Protein AF-A0A3P6BPY2-F1 (afdb_monomer)

Radius of gyration: 19.83 Å; Cα contacts (8 Å, |Δi|>4): 386; chains: 1; bounding box: 56×43×52 Å

Solvent-accessible surface area (backbone atoms only — not comparable to full-atom values): 14711 Å² total; per-residue (Å²): 90,100,83,81,46,76,68,95,87,63,89,78,44,71,68,50,51,51,53,53,46,64,69,48,42,65,60,57,20,60,76,66,78,44,58,55,40,58,55,32,41,76,34,80,43,72,65,51,74,72,51,60,67,75,50,49,43,52,57,74,73,65,54,49,72,64,57,49,48,53,48,30,68,77,46,45,44,59,49,46,48,50,52,53,52,50,53,50,50,56,40,40,76,55,28,39,26,32,38,42,39,41,37,46,49,49,48,20,50,30,18,45,51,48,53,74,47,59,82,59,52,78,86,57,29,41,91,82,55,65,24,30,52,79,47,25,52,52,24,50,52,46,34,53,54,43,54,52,51,51,55,51,46,40,69,74,38,75,86,36,51,66,24,40,28,41,43,26,68,50,53,50,46,48,45,72,44,16,62,84,74,55,26,41,94,68,36,46,32,19,32,22,20,36,56,73,96,27,26,34,41,92,96,44,48,60,86,40,92,89,38,46,64,53,96,60,54,63,36,26,38,23,24,46,18,86,46,62,16,72,50,38,52,52,52,41,51,48,34,33,61,77,40,88,27,21,47,65,59,66,78,64,84,80,63,60,99,81,70,83,63,74,88,70,62,82,75,129

Sequence (268 aa):
MEKGIESDFTNVSLNVQLNTFKQVLPNLCASSSRDCREMLGDSLILMGEIGGNDYNYPFFEGKTVNEIKELSQDVLVPLIIKTISSAIVDLVDLGGKTFLVPGNFPIGCSASYLTLFHNAKEEEHDPFTGCIPWLNEFGEYHNDQLKTELKRLQKLYPHVNIIYADYYNSIYTFFQEPAKYGFKNRPLAACCGVGGKYNFTVNEECGYRGVNYCQNPSEYVNWDGYHLTEAAYRKIAHGLLNGPYATPAFDWSCLGSASVDKKYSFSS

Structure (mmCIF, N/CA/C/O backbone):
data_AF-A0A3P6BPY2-F1
#
_entry.id   AF-A0A3P6BPY2-F1
#
loop_
_atom_site.group_PDB
_atom_site.id
_atom_site.type_symbol
_atom_site.label_atom_id
_atom_site.label_alt_id
_atom_site.label_comp_id
_atom_site.label_asym_id
_atom_site.label_entity_id
_atom_site.label_seq_id
_atom_site.pdbx_PDB_ins_code
_atom_site.Cartn_x
_atom_site.Cartn_y
_atom_site.Cartn_z
_atom_site.occupancy
_atom_site.B_iso_or_equiv
_atom_site.auth_seq_id
_atom_site.auth_comp_id
_atom_site.auth_asym_id
_atom_site.auth_atom_id
_atom_site.pdbx_PDB_model_num
ATOM 1 N N . MET A 1 1 ? 3.768 20.943 1.717 1.00 49.22 1 MET A N 1
ATOM 2 C CA . MET A 1 1 ? 4.376 22.294 1.751 1.00 49.22 1 MET A CA 1
ATOM 3 C C . MET A 1 1 ? 5.209 22.591 3.001 1.00 49.22 1 MET A C 1
ATOM 5 O O . MET A 1 1 ? 6.342 23.009 2.824 1.00 49.22 1 MET A O 1
ATOM 9 N N . GLU A 1 2 ? 4.751 22.360 4.244 1.00 51.22 2 GLU A N 1
ATOM 10 C CA . GLU A 1 2 ? 5.510 22.753 5.467 1.00 51.22 2 GLU A CA 1
ATOM 11 C C . GLU A 1 2 ? 6.933 22.167 5.608 1.00 51.22 2 GLU A C 1
ATOM 13 O O . GLU A 1 2 ? 7.723 22.652 6.416 1.00 51.22 2 GLU A O 1
ATOM 18 N N . LYS A 1 3 ? 7.280 21.134 4.830 1.00 63.09 3 LYS A N 1
ATOM 19 C CA . LYS A 1 3 ? 8.602 20.485 4.823 1.00 63.09 3 LYS A CA 1
ATOM 20 C C . LYS A 1 3 ? 9.330 20.570 3.476 1.00 63.09 3 LYS A C 1
ATOM 22 O O . LYS A 1 3 ? 10.248 19.797 3.243 1.00 63.09 3 LYS A O 1
ATOM 27 N N . GLY A 1 4 ? 8.923 21.490 2.597 1.00 60.06 4 GLY A N 1
ATOM 28 C CA . GLY A 1 4 ? 9.565 21.674 1.288 1.00 60.06 4 GLY A CA 1
ATOM 29 C C . GLY A 1 4 ? 9.307 20.537 0.294 1.00 60.06 4 GLY A C 1
ATOM 30 O O . GLY A 1 4 ? 10.136 20.308 -0.576 1.00 60.06 4 GLY A O 1
ATOM 31 N N . ILE A 1 5 ? 8.191 19.821 0.469 1.00 63.84 5 ILE A N 1
ATOM 32 C CA . ILE A 1 5 ? 7.638 18.862 -0.496 1.00 63.84 5 ILE A CA 1
ATOM 33 C C . ILE A 1 5 ? 6.353 19.484 -1.044 1.00 63.84 5 ILE A C 1
ATOM 35 O O . ILE A 1 5 ? 5.456 19.842 -0.253 1.00 63.84 5 ILE A O 1
ATOM 39 N N . GLU A 1 6 ? 6.278 19.640 -2.360 1.00 64.75 6 GLU A N 1
ATOM 40 C CA . GLU A 1 6 ? 5.094 20.130 -3.066 1.00 64.75 6 GLU A CA 1
ATOM 41 C C . GLU A 1 6 ? 4.235 18.950 -3.549 1.00 64.75 6 GLU A C 1
ATOM 43 O O . GLU A 1 6 ? 4.723 17.856 -3.816 1.00 64.75 6 GLU A O 1
ATOM 48 N N . SER A 1 7 ? 2.914 19.136 -3.562 1.00 66.25 7 SER A N 1
ATOM 49 C CA . SER A 1 7 ? 1.963 18.132 -4.047 1.00 66.25 7 SER A CA 1
ATOM 50 C C . SER A 1 7 ? 0.960 18.837 -4.943 1.00 66.25 7 SER A C 1
ATOM 52 O O . SER A 1 7 ? 0.026 19.477 -4.461 1.00 66.25 7 SER A O 1
ATOM 54 N N . ASP A 1 8 ? 1.178 18.724 -6.250 1.00 65.56 8 ASP A N 1
ATOM 55 C CA . ASP A 1 8 ? 0.372 19.421 -7.259 1.00 65.56 8 ASP A CA 1
ATOM 56 C C . ASP A 1 8 ? -0.884 18.640 -7.669 1.00 65.56 8 ASP A C 1
ATOM 58 O O . ASP A 1 8 ? -1.754 19.161 -8.365 1.00 65.56 8 ASP A O 1
ATOM 62 N N . PHE A 1 9 ? -1.004 17.385 -7.228 1.00 67.62 9 PHE A N 1
ATOM 63 C CA . PHE A 1 9 ? -2.051 16.472 -7.689 1.00 67.62 9 PHE A CA 1
ATOM 64 C C . PHE A 1 9 ? -3.331 16.538 -6.852 1.00 67.62 9 PHE A C 1
ATOM 66 O O . PHE A 1 9 ? -4.424 16.346 -7.383 1.00 67.62 9 PHE A O 1
ATOM 73 N N . THR A 1 10 ? -3.233 16.779 -5.540 1.00 74.88 10 THR A N 1
ATOM 74 C CA . THR A 1 10 ? -4.411 16.872 -4.668 1.00 74.88 10 THR A CA 1
ATOM 75 C C . THR A 1 10 ? -4.109 17.600 -3.363 1.00 74.88 10 THR A C 1
ATOM 77 O O . THR A 1 10 ? -3.055 17.426 -2.759 1.00 74.88 10 THR A O 1
ATOM 80 N N . ASN A 1 11 ? -5.079 18.374 -2.875 1.00 79.56 11 ASN A N 1
ATOM 81 C CA . ASN A 1 11 ? -5.054 18.962 -1.534 1.00 79.56 11 ASN A CA 1
ATOM 82 C C . ASN A 1 11 ? -5.859 18.136 -0.506 1.00 79.56 11 ASN A C 1
ATOM 84 O O . ASN A 1 11 ? -6.097 18.596 0.612 1.00 79.56 11 ASN A O 1
ATOM 88 N N . VAL A 1 12 ? -6.286 16.921 -0.871 1.00 87.88 12 VAL A N 1
ATOM 89 C CA . VAL A 1 12 ? -7.171 16.068 -0.065 1.00 87.88 12 VAL A CA 1
ATOM 90 C C . VAL A 1 12 ? -6.357 15.048 0.742 1.00 87.88 12 VAL A C 1
ATOM 92 O O . VAL A 1 12 ? -6.252 13.875 0.388 1.00 87.88 12 VAL A O 1
ATOM 95 N N . SER A 1 13 ? -5.775 15.501 1.854 1.00 91.62 13 SER A N 1
ATOM 96 C CA . SER A 1 13 ? -5.042 14.645 2.803 1.00 91.62 13 SER A CA 1
ATOM 97 C C . SER A 1 13 ? -5.969 13.795 3.685 1.00 91.62 13 SER A C 1
ATOM 99 O O . SER A 1 13 ? -7.174 14.046 3.747 1.00 91.62 13 SER A O 1
ATOM 101 N N . LEU A 1 14 ? -5.413 12.838 4.444 1.00 94.12 14 LEU A N 1
ATOM 102 C CA . LEU A 1 14 ? -6.174 12.054 5.433 1.00 94.12 14 LEU A CA 1
ATOM 103 C C . LEU A 1 14 ? -6.949 12.951 6.412 1.00 94.12 14 LEU A C 1
ATOM 105 O O . LEU A 1 14 ? -8.117 12.699 6.692 1.00 94.12 14 LEU A O 1
ATOM 109 N N . ASN A 1 15 ? -6.334 14.038 6.886 1.00 93.25 15 ASN A N 1
ATOM 110 C CA . ASN A 1 15 ? -6.996 14.978 7.794 1.00 93.25 15 ASN A CA 1
ATOM 111 C C . ASN A 1 15 ? -8.163 15.708 7.117 1.00 93.25 15 ASN A C 1
ATOM 113 O O . ASN A 1 15 ? -9.194 15.935 7.749 1.00 93.25 15 ASN A O 1
ATOM 117 N N . VAL A 1 16 ? -8.025 16.062 5.835 1.00 94.31 16 VAL A N 1
ATOM 118 C CA . VAL A 1 16 ? -9.124 16.655 5.060 1.00 94.31 16 VAL A CA 1
ATOM 119 C C . VAL A 1 16 ? -10.259 15.644 4.914 1.00 94.31 16 VAL A C 1
ATOM 121 O O . VAL A 1 16 ? -11.393 15.974 5.248 1.00 94.31 16 VAL A O 1
ATOM 124 N N . GLN A 1 17 ? -9.958 14.401 4.524 1.00 94.88 17 GLN A N 1
ATOM 125 C CA . GLN A 1 17 ? -10.954 13.330 4.392 1.00 94.88 17 GLN A CA 1
ATOM 126 C C . GLN A 1 17 ? -11.679 13.055 5.714 1.00 94.88 17 GLN A C 1
ATOM 128 O O . GLN A 1 17 ? -12.905 12.977 5.735 1.00 94.88 17 GLN A O 1
ATOM 133 N N . LEU A 1 18 ? -10.947 12.982 6.829 1.00 96.38 18 LEU A N 1
ATOM 134 C CA . LEU A 1 18 ? -11.513 12.786 8.161 1.00 96.38 18 LEU A CA 1
ATOM 135 C C . LEU A 1 18 ? -12.420 13.953 8.577 1.00 96.38 18 LEU A C 1
ATOM 137 O O . LEU A 1 18 ? -13.505 13.734 9.112 1.00 96.38 18 LEU A O 1
ATOM 141 N N . ASN A 1 19 ? -12.010 15.195 8.319 1.00 96.44 19 ASN A N 1
ATOM 142 C CA . ASN A 1 19 ? -12.827 16.367 8.631 1.00 96.44 19 ASN A CA 1
ATOM 143 C C . ASN A 1 19 ? -14.094 16.422 7.774 1.00 96.44 19 ASN A C 1
ATOM 145 O O . ASN A 1 19 ? -15.176 16.680 8.301 1.00 96.44 19 ASN A O 1
ATOM 149 N N . THR A 1 20 ? -13.988 16.124 6.478 1.00 96.06 20 THR A N 1
ATOM 150 C CA . THR A 1 20 ? -15.153 15.988 5.598 1.00 96.06 20 THR A CA 1
ATOM 151 C C . THR A 1 20 ? -16.071 14.869 6.084 1.00 96.06 20 THR A C 1
ATOM 153 O O . THR A 1 20 ? -17.277 15.083 6.189 1.00 96.06 20 THR A O 1
ATOM 156 N N . PHE A 1 21 ? -15.521 13.712 6.468 1.00 95.44 21 PHE A N 1
ATOM 157 C CA . PHE A 1 21 ? -16.289 12.606 7.038 1.00 95.44 21 PHE A CA 1
ATOM 158 C C . PHE A 1 21 ? -17.067 13.036 8.289 1.00 95.44 21 PHE A C 1
ATOM 160 O O . PHE A 1 21 ? -18.277 12.829 8.363 1.00 95.44 21 PHE A O 1
ATOM 167 N N . LYS A 1 22 ? -16.412 13.717 9.238 1.00 95.44 22 LYS A N 1
ATOM 168 C CA . LYS A 1 22 ? -17.050 14.249 10.455 1.00 95.44 22 LYS A CA 1
ATOM 169 C C . LYS A 1 22 ? -18.205 15.209 10.148 1.00 95.44 22 LYS A C 1
ATOM 171 O O . LYS A 1 22 ? -19.203 15.200 10.862 1.00 95.44 22 LYS A O 1
ATOM 176 N N . GLN A 1 23 ? -18.096 16.012 9.087 1.00 95.81 23 GLN A N 1
ATOM 177 C CA . GLN A 1 23 ? -19.158 16.935 8.667 1.00 95.81 23 GLN A CA 1
ATOM 178 C C . GLN A 1 23 ? -20.367 16.212 8.062 1.00 95.81 23 GLN A C 1
ATOM 180 O O . GLN A 1 23 ? -21.501 16.633 8.285 1.00 95.81 23 GLN A O 1
ATOM 185 N N . VAL A 1 24 ? -20.148 15.132 7.305 1.00 94.19 24 VAL A N 1
ATOM 186 C CA . VAL A 1 24 ? -21.243 14.380 6.665 1.00 94.19 24 VAL A CA 1
ATOM 187 C C . VAL A 1 24 ? -21.852 13.313 7.572 1.00 94.19 24 VAL A C 1
ATOM 189 O O . VAL A 1 24 ? -22.990 12.909 7.341 1.00 94.19 24 VAL A O 1
ATOM 192 N N . LEU A 1 25 ? -21.132 12.881 8.612 1.00 92.62 25 LEU A N 1
ATOM 193 C CA . LEU A 1 25 ? -21.545 11.812 9.520 1.00 92.62 25 LEU A CA 1
ATOM 194 C C . LEU A 1 25 ? -22.976 12.000 10.064 1.00 92.62 25 LEU A C 1
ATOM 196 O O . LEU A 1 25 ? -23.762 11.067 9.903 1.00 92.62 25 LEU A O 1
ATOM 200 N N . PRO A 1 26 ? -23.398 13.174 10.584 1.00 91.12 26 PRO A N 1
ATOM 201 C CA . PRO A 1 26 ? -24.771 13.358 11.068 1.00 91.12 26 PRO A CA 1
ATOM 202 C C . PRO A 1 26 ? -25.850 13.055 10.016 1.00 91.12 26 PRO A C 1
ATOM 204 O O . PRO A 1 26 ? -26.883 12.471 10.342 1.00 91.12 26 PRO A O 1
ATOM 207 N N . ASN A 1 27 ? -25.600 13.388 8.745 1.00 90.94 27 ASN A N 1
ATOM 208 C CA . ASN A 1 27 ? -26.540 13.130 7.651 1.00 90.94 27 ASN A CA 1
ATOM 209 C C . ASN A 1 27 ? -26.635 11.631 7.320 1.00 90.94 27 ASN A C 1
ATOM 211 O O . ASN A 1 27 ? -27.719 11.132 7.003 1.00 90.94 27 ASN A O 1
ATOM 215 N N . LEU A 1 28 ? -25.516 10.904 7.418 1.00 87.00 28 LEU A N 1
ATOM 216 C CA . LEU A 1 28 ? -25.467 9.453 7.199 1.00 87.00 28 LEU A CA 1
ATOM 217 C C . LEU A 1 28 ? -26.264 8.700 8.275 1.00 87.00 28 LEU A C 1
ATOM 219 O O . LEU A 1 28 ? -27.053 7.805 7.963 1.00 87.00 28 LEU A O 1
ATOM 223 N N . CYS A 1 29 ? -26.119 9.104 9.536 1.00 87.19 29 CYS A N 1
ATOM 224 C CA . CYS A 1 29 ? -26.839 8.488 10.651 1.00 87.19 29 CYS A CA 1
ATOM 225 C C . CYS A 1 29 ? -28.336 8.824 10.621 1.00 87.19 29 CYS A C 1
ATOM 227 O O . CYS A 1 29 ? -29.178 7.947 10.804 1.00 87.19 29 CYS A O 1
ATOM 229 N N . ALA A 1 30 ? -28.689 10.078 10.306 1.00 84.31 30 ALA A N 1
ATOM 230 C CA . ALA A 1 30 ? -30.086 10.491 10.174 1.00 84.31 30 ALA A CA 1
ATOM 231 C C . ALA A 1 30 ? -30.817 9.685 9.088 1.00 84.31 30 ALA A C 1
ATOM 233 O O . ALA A 1 30 ? -31.933 9.218 9.304 1.00 84.31 30 ALA A O 1
ATOM 234 N N . SER A 1 31 ? -30.157 9.451 7.950 1.00 77.00 31 SER A N 1
ATOM 235 C CA . SER A 1 31 ? -30.718 8.669 6.841 1.00 77.00 31 SER A CA 1
ATOM 236 C C . SER A 1 31 ? -30.956 7.198 7.202 1.00 77.00 31 SER A C 1
ATOM 238 O O . SER A 1 31 ? -31.851 6.567 6.645 1.00 77.00 31 SER A O 1
ATOM 240 N N . SER A 1 32 ? -30.181 6.649 8.142 1.00 73.88 32 SER A N 1
ATOM 241 C CA . SER A 1 32 ? -30.317 5.265 8.616 1.00 73.88 32 SER A CA 1
ATOM 242 C C . SER A 1 32 ? -31.189 5.123 9.869 1.00 73.88 32 SER A C 1
ATOM 244 O O . SER A 1 32 ? -31.448 3.999 10.292 1.00 73.88 32 SER A O 1
ATOM 246 N N . SER A 1 33 ? -31.667 6.235 10.450 1.00 78.81 33 SER A N 1
ATOM 247 C CA . SER A 1 33 ? -32.378 6.270 11.742 1.00 78.81 33 SER A CA 1
ATOM 248 C C . SER A 1 33 ? -31.615 5.579 12.886 1.00 78.81 33 SER A C 1
ATOM 250 O O . SER A 1 33 ? -32.231 5.119 13.847 1.00 78.81 33 SER A O 1
ATOM 252 N N . ARG A 1 34 ? -30.282 5.491 12.781 1.00 79.00 34 ARG A N 1
ATOM 253 C CA . ARG A 1 34 ? -29.391 4.916 13.798 1.00 79.00 34 ARG A CA 1
ATOM 254 C C . ARG A 1 34 ? -28.623 6.016 14.515 1.00 79.00 34 ARG A C 1
ATOM 256 O O . ARG A 1 34 ? -28.337 7.064 13.936 1.00 79.00 34 ARG A O 1
ATOM 263 N N . ASP A 1 35 ? -28.241 5.755 15.760 1.00 90.12 35 ASP A N 1
ATOM 264 C CA . ASP A 1 35 ? -27.258 6.589 16.443 1.00 90.12 35 ASP A CA 1
ATOM 265 C C . ASP A 1 35 ? -25.901 6.499 15.718 1.00 90.12 35 ASP A C 1
ATOM 267 O O . ASP A 1 35 ? -25.478 5.422 15.291 1.00 90.12 35 ASP A O 1
ATOM 271 N N . CYS A 1 36 ? -25.203 7.628 15.557 1.00 91.25 36 CYS A N 1
ATOM 272 C CA . CYS A 1 36 ? -23.928 7.648 14.835 1.00 91.25 36 CYS A CA 1
ATOM 273 C C . CYS A 1 36 ? -22.860 6.770 15.480 1.00 91.25 36 CYS A C 1
ATOM 275 O O . CYS A 1 36 ? -22.063 6.151 14.772 1.00 91.25 36 CYS A O 1
ATOM 277 N N . ARG A 1 37 ? -22.834 6.727 16.815 1.00 94.25 37 ARG A N 1
ATOM 278 C CA . ARG A 1 37 ? -21.859 5.950 17.574 1.00 94.25 37 ARG A CA 1
ATOM 279 C C . ARG A 1 37 ? -22.127 4.460 17.406 1.00 94.25 37 ARG A C 1
ATOM 281 O O . ARG A 1 37 ? -21.181 3.690 17.280 1.00 94.25 37 ARG A O 1
ATOM 288 N N . GLU A 1 38 ? -23.397 4.061 17.376 1.00 92.25 38 GLU A N 1
ATOM 289 C CA . GLU A 1 38 ? -23.810 2.685 17.081 1.00 92.25 38 GLU A CA 1
ATOM 290 C C . GLU A 1 38 ? -23.441 2.289 15.645 1.00 92.25 38 GLU A C 1
ATOM 292 O O . GLU A 1 38 ? -22.756 1.290 15.443 1.00 92.25 38 GLU A O 1
ATOM 297 N N . MET A 1 39 ? -23.795 3.117 14.654 1.00 91.94 39 MET A N 1
ATOM 298 C CA . MET A 1 39 ? -23.469 2.866 13.246 1.00 91.94 39 MET A CA 1
ATOM 299 C C . MET A 1 39 ? -21.960 2.685 13.026 1.00 91.94 39 MET A C 1
ATOM 301 O O . MET A 1 39 ? -21.539 1.748 12.348 1.00 91.94 39 MET A O 1
ATOM 305 N N . LEU A 1 40 ? -21.138 3.564 13.606 1.00 94.69 40 LEU A N 1
ATOM 306 C CA . LEU A 1 40 ? -19.680 3.445 13.551 1.00 94.69 40 LEU A CA 1
ATOM 307 C C . LEU A 1 40 ? -19.158 2.231 14.325 1.00 94.69 40 LEU A C 1
ATOM 309 O O . LEU A 1 40 ? -18.196 1.598 13.891 1.00 94.69 40 LEU A O 1
ATOM 313 N N . GLY A 1 41 ? -19.793 1.894 15.446 1.00 95.19 41 GLY A N 1
ATOM 314 C CA . GLY A 1 41 ? -19.449 0.729 16.253 1.00 95.19 41 GLY A CA 1
ATOM 315 C C . GLY A 1 41 ? -19.658 -0.600 15.526 1.00 95.19 41 GLY A C 1
ATOM 316 O O . GLY A 1 41 ? -18.898 -1.534 15.771 1.00 95.19 41 GLY A O 1
ATOM 317 N N . ASP A 1 42 ? -20.629 -0.658 14.615 1.00 92.31 42 ASP A N 1
ATOM 318 C CA . ASP A 1 42 ? -20.937 -1.832 13.786 1.00 92.31 42 ASP A CA 1
ATOM 319 C C . ASP A 1 42 ? -20.150 -1.868 12.463 1.00 92.31 42 ASP A C 1
ATOM 321 O O . ASP A 1 42 ? -20.209 -2.850 11.719 1.00 92.31 42 ASP A O 1
ATOM 325 N N . SER A 1 43 ? -19.431 -0.793 12.133 1.00 94.06 43 SER A N 1
ATOM 326 C CA . SER A 1 43 ? -18.734 -0.645 10.855 1.00 94.06 43 SER A CA 1
ATOM 327 C C . SER A 1 43 ? -17.302 -1.186 10.899 1.00 94.06 43 SER A C 1
ATOM 329 O O . SER A 1 43 ? -16.614 -1.114 11.919 1.00 94.06 43 SER A O 1
ATOM 331 N N . LEU A 1 44 ? -16.817 -1.653 9.743 1.00 95.75 44 LEU A N 1
ATOM 332 C CA . LEU A 1 44 ? -15.388 -1.819 9.476 1.00 95.75 44 LEU A CA 1
ATOM 333 C C . LEU A 1 44 ? -14.840 -0.527 8.863 1.00 95.75 44 LEU A C 1
ATOM 335 O O . LEU A 1 44 ? -15.251 -0.134 7.772 1.00 95.75 44 LEU A O 1
ATOM 339 N N . ILE A 1 45 ? -13.891 0.110 9.540 1.00 97.56 45 ILE A N 1
ATOM 340 C CA . ILE A 1 45 ? -13.233 1.330 9.070 1.00 97.56 45 ILE A CA 1
ATOM 341 C C . ILE A 1 45 ? -11.897 0.954 8.423 1.00 97.56 45 ILE A C 1
ATOM 343 O O . ILE A 1 45 ? -10.971 0.514 9.101 1.00 97.56 45 ILE A O 1
ATOM 347 N N . LEU A 1 46 ? -11.786 1.135 7.108 1.00 97.38 46 LEU A N 1
ATOM 348 C CA . LEU A 1 46 ? -10.538 0.948 6.366 1.00 97.38 46 LEU A CA 1
ATOM 349 C C . LEU A 1 46 ? -9.754 2.266 6.330 1.00 97.38 46 LEU A C 1
ATOM 351 O O . LEU A 1 46 ? -10.204 3.224 5.709 1.00 97.38 46 LEU A O 1
ATOM 355 N N . MET A 1 47 ? -8.573 2.307 6.953 1.00 95.12 47 MET A N 1
ATOM 356 C CA . MET A 1 47 ? -7.760 3.531 7.059 1.00 95.12 47 MET A CA 1
ATOM 357 C C . MET A 1 47 ? -7.035 3.935 5.762 1.00 95.12 47 MET A C 1
ATOM 359 O O . MET A 1 47 ? -6.406 4.985 5.744 1.00 95.12 47 MET A O 1
ATOM 363 N N . GLY A 1 48 ? -7.148 3.156 4.680 1.00 88.62 48 GLY A N 1
ATOM 364 C CA . GLY A 1 48 ? -6.435 3.388 3.417 1.00 88.62 48 GLY A CA 1
ATOM 365 C C . GLY A 1 48 ? -4.936 3.062 3.494 1.00 88.62 48 GLY A C 1
ATOM 366 O O . GLY A 1 48 ? -4.392 2.853 4.574 1.00 88.62 48 GLY A O 1
ATOM 367 N N . GLU A 1 49 ? -4.266 2.994 2.341 1.00 89.44 49 GLU A N 1
ATOM 368 C CA . GLU A 1 49 ? -2.797 2.944 2.275 1.00 89.44 49 GLU A CA 1
ATOM 369 C C . GLU A 1 49 ? -2.273 4.375 2.455 1.00 89.44 49 GLU A C 1
ATOM 371 O O . GLU A 1 49 ? -2.250 5.171 1.520 1.00 89.44 49 GLU A O 1
ATOM 376 N N . ILE A 1 50 ? -1.993 4.748 3.706 1.00 93.12 50 ILE A N 1
ATOM 377 C CA . ILE A 1 50 ? -1.583 6.108 4.073 1.00 93.12 50 ILE A CA 1
ATOM 378 C C . ILE A 1 50 ? -0.063 6.159 4.193 1.00 93.12 50 ILE A C 1
ATOM 380 O O . ILE A 1 50 ? 0.537 5.388 4.939 1.00 93.12 50 ILE A O 1
ATOM 384 N N . GLY A 1 51 ? 0.548 7.118 3.502 1.00 89.50 51 GLY A N 1
ATOM 385 C CA . GLY A 1 51 ? 1.994 7.327 3.476 1.00 89.50 51 GLY A CA 1
ATOM 386 C C . GLY A 1 51 ? 2.609 7.159 2.090 1.00 89.50 51 GLY A C 1
ATOM 387 O O . GLY A 1 51 ? 3.593 7.829 1.803 1.00 89.50 51 GLY A O 1
ATOM 388 N N . GLY A 1 52 ? 2.030 6.339 1.201 1.00 89.06 52 GLY A N 1
ATOM 389 C CA . GLY A 1 52 ? 2.573 6.104 -0.142 1.00 89.06 52 GLY A CA 1
ATOM 390 C C . GLY A 1 52 ? 2.836 7.396 -0.916 1.00 89.06 52 GLY A C 1
ATOM 391 O O . GLY A 1 52 ? 3.949 7.626 -1.384 1.00 89.06 52 GLY A O 1
ATOM 392 N N . ASN A 1 53 ? 1.854 8.300 -0.965 1.00 88.88 53 ASN A N 1
ATOM 393 C CA . ASN A 1 53 ? 2.019 9.599 -1.626 1.00 88.88 53 ASN A CA 1
ATOM 394 C C . ASN A 1 53 ? 3.065 10.495 -0.941 1.00 88.88 53 ASN A C 1
ATOM 396 O O . ASN A 1 53 ? 3.832 11.164 -1.629 1.00 88.88 53 ASN A O 1
ATOM 400 N N . ASP A 1 54 ? 3.132 10.485 0.392 1.00 87.69 54 ASP A N 1
ATOM 401 C CA . ASP A 1 54 ? 4.099 11.268 1.169 1.00 87.69 54 ASP A CA 1
ATOM 402 C C . ASP A 1 54 ? 5.555 10.868 0.871 1.00 87.69 54 ASP A C 1
ATOM 404 O O . ASP A 1 54 ? 6.458 11.696 0.995 1.00 87.69 54 ASP A O 1
ATOM 408 N N . TYR A 1 55 ? 5.778 9.622 0.441 1.00 86.25 55 TYR A N 1
ATOM 409 C CA . TYR A 1 55 ? 7.073 9.115 -0.015 1.00 86.25 55 TYR A CA 1
ATOM 410 C C . TYR A 1 55 ? 7.300 9.340 -1.507 1.00 86.25 55 TYR A C 1
ATOM 412 O O . TYR A 1 55 ? 8.371 9.803 -1.901 1.00 86.25 55 TYR A O 1
ATOM 420 N N . ASN A 1 56 ? 6.282 9.072 -2.325 1.00 85.62 56 ASN A N 1
ATOM 421 C CA . ASN A 1 56 ? 6.329 9.215 -3.777 1.00 85.62 56 ASN A CA 1
ATOM 422 C C . ASN A 1 56 ? 6.773 10.620 -4.214 1.00 85.62 56 ASN A C 1
ATOM 424 O O . ASN A 1 56 ? 7.619 10.737 -5.096 1.00 85.62 56 ASN A O 1
ATOM 428 N N . TYR A 1 57 ? 6.259 11.686 -3.588 1.00 83.75 57 TYR A N 1
ATOM 429 C CA . TYR A 1 57 ? 6.605 13.055 -3.992 1.00 83.75 57 TYR A CA 1
ATOM 430 C C . TYR A 1 57 ? 8.100 13.387 -3.825 1.00 83.75 57 TYR A C 1
ATOM 432 O O . TYR A 1 57 ? 8.710 13.788 -4.816 1.00 83.75 57 TYR A O 1
ATOM 440 N N . PRO A 1 58 ? 8.749 13.158 -2.662 1.00 80.38 58 PRO A N 1
ATOM 441 C CA . PRO A 1 58 ? 10.203 13.284 -2.538 1.00 80.38 58 PRO A CA 1
ATOM 442 C C . PRO A 1 58 ? 11.002 12.502 -3.584 1.00 80.38 58 PRO A C 1
ATOM 444 O O . PRO A 1 58 ? 12.013 13.007 -4.075 1.00 80.38 58 PRO A O 1
ATOM 447 N N . PHE A 1 59 ? 10.562 11.285 -3.924 1.00 80.44 59 PHE A N 1
ATOM 448 C CA . PHE A 1 59 ? 11.199 10.475 -4.961 1.00 80.44 59 PHE A CA 1
ATOM 449 C C . PHE A 1 59 ? 11.057 11.120 -6.347 1.00 80.44 59 PHE A C 1
ATOM 451 O O . PHE A 1 59 ? 12.041 11.213 -7.080 1.00 80.44 59 PHE A O 1
ATOM 458 N N . PHE A 1 60 ? 9.874 11.630 -6.694 1.00 79.44 60 PHE A N 1
ATOM 459 C CA . PHE A 1 60 ? 9.630 12.275 -7.989 1.00 79.44 60 PHE A CA 1
ATOM 460 C C . PHE A 1 60 ? 10.239 13.678 -8.114 1.00 79.44 60 PHE A C 1
ATOM 462 O O . PHE A 1 60 ? 10.546 14.098 -9.225 1.00 79.44 60 PHE A O 1
ATOM 469 N N . GLU A 1 61 ? 10.519 14.363 -7.002 1.00 81.50 61 GLU A N 1
ATOM 470 C CA . GLU A 1 61 ? 11.319 15.600 -6.977 1.00 81.50 61 GLU A CA 1
ATOM 471 C C . GLU A 1 61 ? 12.825 15.358 -7.228 1.00 81.50 61 GLU A C 1
ATOM 473 O O . GLU A 1 61 ? 13.606 16.309 -7.282 1.00 81.50 61 GLU A O 1
ATOM 478 N N . GLY A 1 62 ? 13.258 14.100 -7.377 1.00 77.12 62 GLY A N 1
ATOM 479 C CA . GLY A 1 62 ? 14.641 13.755 -7.710 1.00 77.12 62 GLY A CA 1
ATOM 480 C C . GLY A 1 62 ? 15.624 13.872 -6.543 1.00 77.12 62 GLY A C 1
ATOM 481 O O . GLY A 1 62 ? 16.830 13.974 -6.777 1.00 77.12 62 GLY A O 1
ATOM 482 N N . LYS A 1 63 ? 15.139 13.854 -5.292 1.00 78.19 63 LYS A N 1
ATOM 483 C CA . LYS A 1 63 ? 16.017 13.793 -4.112 1.00 78.19 63 LYS A CA 1
ATOM 484 C C . LYS A 1 63 ? 16.831 12.495 -4.133 1.00 78.19 63 LYS A C 1
ATOM 486 O O . LYS A 1 63 ? 16.367 11.452 -4.597 1.00 78.19 63 LYS A O 1
ATOM 491 N N . THR A 1 64 ? 18.059 12.542 -3.628 1.00 77.88 64 THR A N 1
ATOM 492 C CA . THR A 1 64 ? 18.918 11.355 -3.571 1.00 77.88 64 THR A CA 1
ATOM 4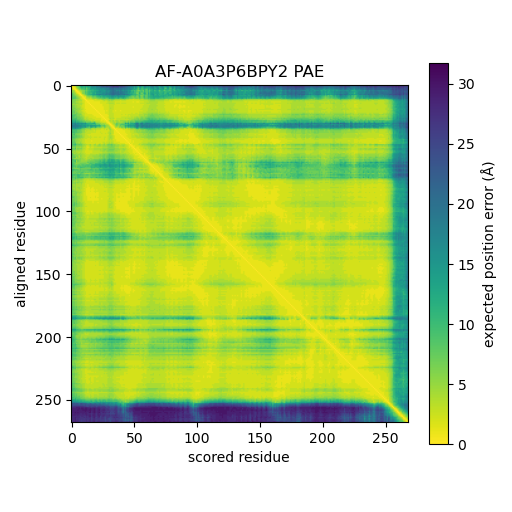93 C C . THR A 1 64 ? 18.381 10.331 -2.572 1.00 77.88 64 THR A C 1
ATOM 495 O O . THR A 1 64 ? 17.680 10.666 -1.618 1.00 77.88 64 THR A O 1
ATOM 498 N N . VAL A 1 65 ? 18.768 9.064 -2.740 1.00 74.94 65 VAL A N 1
ATOM 499 C CA . VAL A 1 65 ? 18.372 7.978 -1.826 1.00 74.94 65 VAL A CA 1
ATOM 500 C C . VAL A 1 65 ? 18.745 8.293 -0.373 1.00 74.94 65 VAL A C 1
ATOM 502 O O . VAL A 1 65 ? 17.960 8.010 0.525 1.00 74.94 65 VAL A O 1
ATOM 505 N N . ASN A 1 66 ? 19.907 8.908 -0.132 1.00 79.50 66 ASN A N 1
ATOM 506 C CA . ASN A 1 66 ? 20.343 9.266 1.221 1.00 79.50 66 ASN A CA 1
ATOM 507 C C . ASN A 1 66 ? 19.498 10.398 1.811 1.00 79.50 66 ASN A C 1
ATOM 509 O O . ASN A 1 66 ? 19.032 10.265 2.937 1.00 79.50 66 ASN A O 1
ATOM 513 N N . GLU A 1 67 ? 19.229 11.456 1.040 1.00 81.31 67 GLU A N 1
ATOM 514 C CA . GLU A 1 67 ? 18.351 12.546 1.485 1.00 81.31 67 GLU A CA 1
ATOM 515 C C . GLU A 1 67 ? 16.948 12.030 1.805 1.00 81.31 67 GLU A C 1
ATOM 517 O O . GLU A 1 67 ? 16.359 12.421 2.809 1.00 81.31 67 GLU A O 1
ATOM 522 N N . ILE A 1 68 ? 16.415 11.120 0.985 1.00 77.69 68 ILE A N 1
ATOM 523 C CA . ILE A 1 68 ? 15.098 10.527 1.222 1.00 77.69 68 ILE A CA 1
ATOM 524 C C . ILE A 1 68 ? 15.125 9.618 2.446 1.00 77.69 68 ILE A C 1
ATOM 526 O O . ILE A 1 68 ? 14.184 9.664 3.235 1.00 77.69 68 ILE A O 1
ATOM 530 N N . LYS A 1 69 ? 16.180 8.819 2.643 1.00 78.62 69 LYS A N 1
ATOM 531 C CA . LYS A 1 69 ? 16.332 7.978 3.838 1.00 78.62 69 LYS A CA 1
ATOM 532 C C . LYS A 1 69 ? 16.365 8.825 5.109 1.00 78.62 69 LYS A C 1
ATOM 534 O O . LYS A 1 69 ? 15.569 8.558 6.003 1.00 78.62 69 LYS A O 1
ATOM 539 N N . GLU A 1 70 ? 17.199 9.860 5.162 1.00 82.62 70 GLU A N 1
ATOM 540 C CA . GLU A 1 70 ? 17.295 10.769 6.314 1.00 82.62 70 GLU A CA 1
ATOM 541 C C . GLU A 1 70 ? 15.969 11.502 6.559 1.00 82.62 70 GLU A C 1
ATOM 543 O O . GLU A 1 70 ? 15.404 11.439 7.652 1.00 82.62 70 GLU A O 1
ATOM 548 N N . LEU A 1 71 ? 15.400 12.118 5.516 1.00 80.75 71 LEU A N 1
ATOM 549 C CA . LEU A 1 71 ? 14.117 12.814 5.596 1.00 80.75 71 LEU A CA 1
ATOM 550 C C . LEU A 1 71 ? 12.998 11.880 6.065 1.00 80.75 71 LEU A C 1
ATOM 552 O O . LEU A 1 71 ? 12.131 12.274 6.845 1.00 80.75 71 LEU A O 1
ATOM 556 N N . SER A 1 72 ? 13.000 10.636 5.603 1.00 80.12 72 SER A N 1
ATOM 557 C CA . SER A 1 72 ? 11.913 9.715 5.899 1.00 80.12 72 SER A CA 1
ATOM 558 C C . SER A 1 72 ? 12.032 9.066 7.260 1.00 80.12 72 SER A C 1
ATOM 560 O O . SER A 1 72 ? 11.023 8.977 7.952 1.00 80.12 72 SER A O 1
ATOM 562 N N . GLN A 1 73 ? 13.227 8.639 7.663 1.00 82.50 73 GLN A N 1
ATOM 563 C CA . GLN A 1 73 ? 13.429 8.004 8.962 1.00 82.50 73 GLN A CA 1
ATOM 564 C C . GLN A 1 73 ? 13.215 8.996 10.106 1.00 82.50 73 GLN A C 1
ATOM 566 O O . GLN A 1 73 ? 12.493 8.685 11.053 1.00 82.50 73 GLN A O 1
ATOM 571 N N . ASP A 1 74 ? 13.754 10.210 9.984 1.00 80.69 74 ASP A N 1
ATOM 572 C CA . ASP A 1 74 ? 13.741 11.165 11.092 1.00 80.69 74 ASP A CA 1
ATOM 573 C C . ASP A 1 74 ? 12.501 12.065 11.100 1.00 80.69 74 ASP A C 1
ATOM 575 O O . ASP A 1 74 ? 12.111 12.579 12.152 1.00 80.69 74 ASP A O 1
ATOM 579 N N . VAL A 1 75 ? 11.861 12.272 9.940 1.00 84.88 75 VAL A N 1
ATOM 580 C CA . VAL A 1 75 ? 10.768 13.247 9.803 1.00 84.88 75 VAL A CA 1
ATOM 581 C C . VAL A 1 75 ? 9.489 12.632 9.244 1.00 84.88 75 VAL A C 1
ATOM 583 O O . VAL A 1 75 ? 8.458 12.705 9.917 1.00 84.88 75 VAL A O 1
ATOM 586 N N . LEU A 1 76 ? 9.506 12.048 8.038 1.00 88.44 76 LEU A N 1
ATOM 587 C CA . LEU A 1 76 ? 8.256 11.661 7.364 1.00 88.44 76 LEU A CA 1
ATOM 588 C C . LEU A 1 76 ? 7.575 10.471 8.030 1.00 88.44 76 LEU A C 1
ATOM 590 O O . LEU A 1 76 ? 6.401 10.574 8.365 1.00 88.44 76 LEU A O 1
ATOM 594 N N . VAL A 1 77 ? 8.278 9.359 8.258 1.00 92.81 77 VAL A N 1
ATOM 595 C CA . VAL A 1 77 ? 7.692 8.153 8.862 1.00 92.81 77 VAL A CA 1
ATOM 596 C C . VAL A 1 77 ? 7.109 8.473 10.244 1.00 92.81 77 VAL A C 1
ATOM 598 O O . VAL A 1 77 ? 5.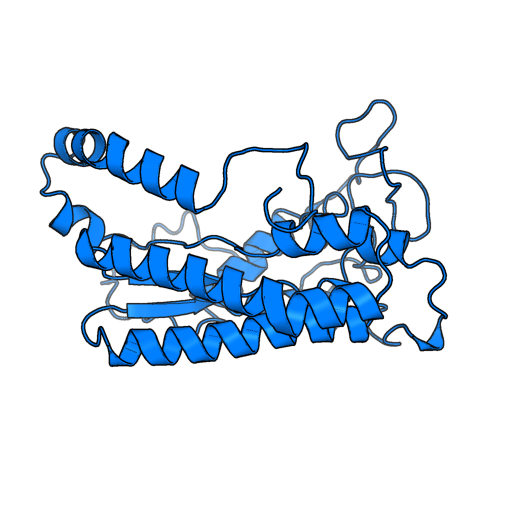917 8.223 10.424 1.00 92.81 77 VAL A O 1
ATOM 601 N N . PRO A 1 78 ? 7.828 9.109 11.196 1.00 93.62 78 PRO A N 1
ATOM 602 C CA . PRO A 1 78 ? 7.233 9.468 12.484 1.00 93.62 78 PRO A CA 1
ATOM 603 C C . PRO A 1 78 ? 5.990 10.361 12.357 1.00 93.62 78 PRO A C 1
ATOM 605 O O . PRO A 1 78 ? 5.014 10.171 13.087 1.00 93.62 78 PRO A O 1
ATOM 608 N N . LEU A 1 79 ? 6.000 11.322 11.425 1.00 93.50 79 LEU A N 1
ATOM 609 C CA . LEU A 1 79 ? 4.868 12.218 11.195 1.00 93.50 79 LEU A CA 1
ATOM 610 C C . LEU A 1 79 ? 3.657 11.469 10.630 1.00 93.50 79 LEU A C 1
ATOM 612 O O . LEU A 1 79 ? 2.563 11.603 11.172 1.00 93.50 79 LEU A O 1
ATOM 616 N N . ILE A 1 80 ? 3.857 10.654 9.594 1.00 94.69 80 ILE A N 1
ATOM 617 C CA . ILE A 1 80 ? 2.807 9.867 8.936 1.00 94.69 80 ILE A CA 1
ATOM 618 C C . ILE A 1 80 ? 2.179 8.894 9.933 1.00 94.69 80 ILE A C 1
ATOM 620 O O . ILE A 1 80 ? 0.957 8.875 10.080 1.00 94.69 80 ILE A O 1
ATOM 624 N N . ILE A 1 81 ? 2.995 8.147 10.687 1.00 97.56 81 ILE A N 1
ATOM 625 C CA . ILE A 1 81 ? 2.503 7.214 11.709 1.00 97.56 81 ILE A CA 1
ATOM 626 C C . ILE A 1 81 ? 1.691 7.950 12.780 1.00 97.56 81 ILE A C 1
ATOM 628 O O . ILE A 1 81 ? 0.613 7.488 13.158 1.00 97.56 81 ILE A O 1
ATOM 632 N N . LYS A 1 82 ? 2.143 9.131 13.221 1.00 97.19 82 LYS A N 1
ATOM 633 C CA . LYS A 1 82 ? 1.391 9.973 14.161 1.00 97.19 82 LYS A CA 1
ATOM 634 C C . LYS A 1 82 ? 0.071 10.473 13.569 1.00 97.19 82 LYS A C 1
ATOM 636 O O . LYS A 1 82 ? -0.925 10.556 14.286 1.00 97.19 82 LYS A O 1
ATOM 641 N N . THR A 1 83 ? 0.043 10.835 12.289 1.00 97.12 83 THR A N 1
ATOM 642 C CA . THR A 1 83 ? -1.179 11.270 11.601 1.00 97.12 83 THR A CA 1
ATOM 643 C C . THR A 1 83 ? -2.182 10.124 11.484 1.00 97.12 83 THR A C 1
ATOM 645 O O . THR A 1 83 ? -3.348 10.317 11.827 1.00 97.12 83 THR A O 1
ATOM 648 N N . ILE A 1 84 ? -1.734 8.921 11.107 1.00 98.25 84 ILE A N 1
ATOM 649 C CA . ILE A 1 84 ? -2.571 7.712 11.088 1.00 98.25 84 ILE A CA 1
ATOM 650 C C . ILE A 1 84 ? -3.122 7.428 12.487 1.00 98.25 84 ILE A C 1
ATOM 652 O O . ILE A 1 84 ? -4.329 7.242 12.646 1.00 98.25 84 ILE A O 1
ATOM 656 N N . SER A 1 85 ? -2.268 7.429 13.517 1.00 98.31 85 SER A N 1
ATOM 657 C CA . SER A 1 85 ? -2.700 7.088 14.874 1.00 98.31 85 SER A CA 1
ATOM 658 C C . SER A 1 85 ? -3.678 8.104 15.452 1.00 98.31 85 SER A C 1
ATOM 660 O O . SER A 1 85 ? -4.651 7.715 16.093 1.00 98.31 85 SER A O 1
ATOM 662 N N . SER A 1 86 ? -3.483 9.389 15.156 1.00 98.38 86 SER A N 1
ATOM 663 C CA . SER A 1 86 ? -4.396 10.460 15.563 1.00 98.38 86 SER A CA 1
ATOM 664 C C . SER A 1 86 ? -5.754 10.336 14.863 1.00 98.38 86 SER A C 1
ATOM 666 O O . SER A 1 86 ? -6.787 10.468 15.512 1.00 98.38 86 SER A O 1
ATOM 668 N N . ALA A 1 87 ? -5.778 9.992 13.571 1.00 98.44 87 ALA A N 1
ATOM 669 C CA . ALA A 1 87 ? -7.023 9.740 12.848 1.00 98.44 87 ALA A CA 1
ATOM 670 C C . ALA A 1 87 ? -7.790 8.521 13.397 1.00 98.44 87 ALA A C 1
ATOM 672 O O . ALA A 1 87 ? -9.014 8.572 13.515 1.00 98.44 87 ALA A O 1
ATOM 673 N N . ILE A 1 88 ? -7.086 7.448 13.783 1.00 98.62 88 ILE A N 1
ATOM 674 C CA . ILE A 1 88 ? -7.701 6.290 14.454 1.00 98.62 88 ILE A CA 1
ATOM 675 C C . ILE A 1 88 ? -8.310 6.715 15.793 1.00 98.62 88 ILE A C 1
ATOM 677 O O . ILE A 1 88 ? -9.467 6.398 16.050 1.00 98.62 88 ILE A O 1
ATOM 681 N N . VAL A 1 89 ? -7.565 7.448 16.627 1.00 98.56 89 VAL A N 1
ATOM 682 C CA . VAL A 1 89 ? -8.049 7.934 17.933 1.00 98.56 89 VAL A CA 1
ATOM 683 C C . VAL A 1 89 ? -9.310 8.784 17.775 1.00 98.56 89 VAL A C 1
ATOM 685 O O . VAL A 1 89 ? -10.312 8.515 18.432 1.00 98.56 89 VAL A O 1
ATOM 688 N N . ASP A 1 90 ? -9.305 9.731 16.839 1.00 98.12 90 ASP A N 1
ATOM 689 C CA . ASP A 1 90 ? -10.469 10.568 16.542 1.00 98.12 90 ASP A CA 1
ATOM 690 C C . ASP A 1 90 ? -11.705 9.738 16.158 1.00 98.12 90 ASP A C 1
ATOM 692 O O . ASP A 1 90 ? -12.826 10.045 16.560 1.00 98.12 90 ASP A O 1
ATOM 696 N N . LEU A 1 91 ? -11.520 8.685 15.359 1.00 98.12 91 LEU A N 1
ATOM 697 C CA . LEU A 1 91 ? -12.608 7.805 14.930 1.00 98.12 91 LEU A CA 1
ATOM 698 C C . LEU A 1 91 ? -13.081 6.874 16.053 1.00 98.12 91 LEU A C 1
ATOM 700 O O . LEU A 1 91 ? -14.275 6.580 16.129 1.00 98.12 91 LEU A O 1
ATOM 704 N N . VAL A 1 92 ? -12.185 6.448 16.948 1.00 98.31 92 VAL A N 1
ATOM 705 C CA . VAL A 1 92 ? -12.543 5.720 18.176 1.00 98.31 92 VAL A CA 1
ATOM 706 C C . VAL A 1 92 ? -13.423 6.591 19.073 1.00 98.31 92 VAL A C 1
ATOM 708 O O . VAL A 1 92 ? -14.470 6.133 19.536 1.00 98.31 92 VAL A O 1
ATOM 711 N N . ASP A 1 93 ? -13.071 7.865 19.260 1.00 97.31 93 ASP A N 1
ATOM 712 C CA . ASP A 1 93 ? -13.849 8.801 20.082 1.00 97.31 93 ASP A CA 1
ATOM 713 C C . ASP A 1 93 ? -15.269 9.023 19.526 1.00 97.31 93 ASP A C 1
ATOM 715 O O . ASP A 1 93 ? -16.234 9.176 20.291 1.00 97.31 93 ASP A O 1
ATOM 719 N N . LEU A 1 94 ? -15.421 8.935 18.199 1.00 96.62 94 LEU A N 1
ATOM 720 C CA . LEU A 1 94 ? -16.705 8.981 17.492 1.00 96.62 94 LEU A CA 1
ATOM 721 C C . LEU A 1 94 ? -17.50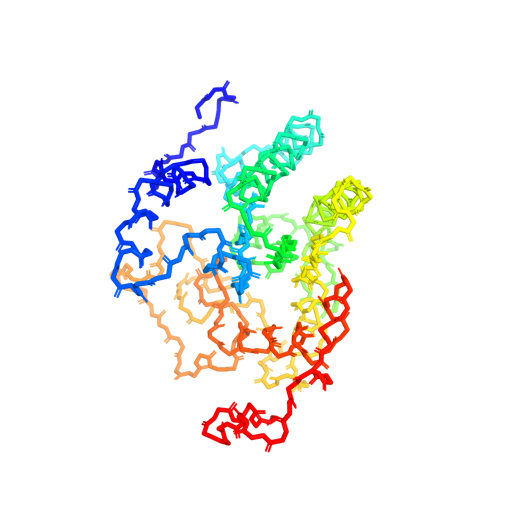9 7.673 17.559 1.00 96.62 94 LEU A C 1
ATOM 723 O O . LEU A 1 94 ? -18.689 7.676 17.213 1.00 96.62 94 LEU A O 1
ATOM 727 N N . GLY A 1 95 ? -16.923 6.577 18.047 1.00 96.69 95 GLY A N 1
ATOM 728 C CA . GLY A 1 95 ? -17.598 5.290 18.233 1.00 96.69 95 GLY A CA 1
ATOM 729 C C . GLY A 1 95 ? -17.081 4.144 17.373 1.00 96.69 95 GLY A C 1
ATOM 730 O O . GLY A 1 95 ? -17.610 3.043 17.496 1.00 96.69 95 GLY A O 1
ATOM 731 N N . GLY A 1 96 ? -16.069 4.367 16.532 1.00 97.69 96 GLY A N 1
ATOM 732 C CA . GLY A 1 96 ? -15.455 3.315 15.725 1.00 97.69 96 GLY A CA 1
ATOM 733 C C . GLY A 1 96 ? -14.857 2.210 16.596 1.00 97.69 96 GLY A C 1
ATOM 734 O O . GLY A 1 96 ? -14.123 2.485 17.547 1.00 97.69 96 GLY A O 1
ATOM 735 N N . LYS A 1 97 ? -15.167 0.951 16.274 1.00 97.62 97 LYS A N 1
ATOM 736 C CA . LYS A 1 97 ? -14.698 -0.217 17.043 1.00 97.62 97 LYS A CA 1
ATOM 737 C C . LYS A 1 97 ? -13.858 -1.201 16.248 1.00 97.62 97 LYS A C 1
ATOM 739 O O . LYS A 1 97 ? -13.135 -1.969 16.870 1.00 97.62 97 LYS A O 1
ATOM 744 N N . THR A 1 98 ? -13.929 -1.185 14.920 1.00 97.75 98 THR A N 1
ATOM 745 C CA . THR A 1 98 ? -13.184 -2.127 14.080 1.00 97.75 98 THR A CA 1
ATOM 746 C C . THR A 1 98 ? -12.437 -1.373 12.993 1.00 97.75 98 THR A C 1
ATOM 748 O O . THR A 1 98 ? -13.054 -0.729 12.147 1.00 97.75 98 THR A O 1
ATOM 751 N N . PHE A 1 99 ? -11.110 -1.466 13.008 1.00 98.50 99 PHE A N 1
ATOM 752 C CA . PHE A 1 99 ? -10.227 -0.773 12.075 1.00 98.50 99 PHE A CA 1
ATOM 753 C C . PHE A 1 99 ? -9.384 -1.781 11.306 1.00 98.50 99 PHE A C 1
ATOM 755 O O . PHE A 1 99 ? -8.746 -2.632 11.917 1.00 98.50 99 PHE A O 1
ATOM 762 N N . LEU A 1 100 ? -9.334 -1.649 9.984 1.00 98.31 100 LEU A N 1
ATOM 763 C CA . LEU A 1 100 ? -8.346 -2.309 9.138 1.00 98.31 100 LEU A CA 1
ATOM 764 C C . LEU A 1 100 ? -7.338 -1.257 8.680 1.00 98.31 100 LEU A C 1
ATOM 766 O O . LEU A 1 100 ? -7.710 -0.279 8.030 1.00 98.31 100 LEU A O 1
ATOM 770 N N . VAL A 1 101 ? -6.071 -1.447 9.039 1.00 98.56 101 VAL A N 1
ATOM 771 C CA . VAL A 1 101 ? -4.993 -0.482 8.811 1.00 98.56 101 VAL A CA 1
ATOM 772 C C . VAL A 1 101 ? -3.920 -1.117 7.928 1.00 98.56 101 VAL A C 1
ATOM 774 O O . VAL A 1 101 ? -3.084 -1.874 8.431 1.00 98.56 101 VAL A O 1
ATOM 777 N N . PRO A 1 102 ? -3.959 -0.864 6.611 1.00 97.88 102 PRO A N 1
ATOM 778 C CA . PRO A 1 102 ? -2.928 -1.308 5.686 1.00 97.88 102 PRO A CA 1
ATOM 779 C C . PRO A 1 102 ? -1.549 -0.732 5.995 1.00 97.88 102 PRO A C 1
ATOM 781 O O . PRO A 1 102 ? -1.422 0.453 6.294 1.00 97.88 102 PRO A O 1
ATOM 784 N N . GLY A 1 103 ? -0.523 -1.571 5.875 1.00 97.06 103 GLY A N 1
ATOM 785 C CA . GLY A 1 103 ? 0.847 -1.115 5.664 1.00 97.06 103 GLY A CA 1
ATOM 786 C C . GLY A 1 103 ? 1.095 -0.667 4.219 1.00 97.06 103 GLY A C 1
ATOM 787 O O . GLY A 1 103 ? 0.248 -0.829 3.339 1.00 97.06 103 GLY A O 1
ATOM 788 N N . ASN A 1 104 ? 2.290 -0.142 3.974 1.00 95.00 104 ASN A N 1
ATOM 789 C CA . ASN A 1 104 ? 2.777 0.245 2.660 1.00 95.00 104 ASN A CA 1
ATOM 790 C C . ASN A 1 104 ? 3.225 -0.967 1.819 1.00 95.00 104 ASN A C 1
ATOM 792 O O . ASN A 1 104 ? 3.474 -2.057 2.342 1.00 95.00 104 ASN A O 1
ATOM 796 N N . PHE A 1 105 ? 3.338 -0.767 0.510 1.00 95.38 105 PHE A N 1
ATOM 797 C CA . PHE A 1 105 ? 3.700 -1.767 -0.494 1.00 95.38 105 PHE A CA 1
ATOM 798 C C . PHE A 1 105 ? 5.216 -2.020 -0.589 1.00 95.38 105 PHE A C 1
ATOM 800 O O . PHE A 1 105 ? 6.010 -1.199 -0.125 1.00 95.38 105 PHE A O 1
ATOM 807 N N . PRO A 1 106 ? 5.654 -3.127 -1.230 1.00 95.62 106 PRO A N 1
ATOM 808 C CA . PRO A 1 106 ? 7.043 -3.288 -1.649 1.00 95.62 106 PRO A CA 1
ATOM 809 C C . PRO A 1 106 ? 7.317 -2.368 -2.849 1.00 95.62 106 PRO A C 1
ATOM 811 O O . PRO A 1 106 ? 7.242 -2.780 -4.009 1.00 95.62 106 PRO A O 1
ATOM 814 N N . ILE A 1 107 ? 7.574 -1.085 -2.576 1.00 92.69 107 ILE A N 1
ATOM 815 C CA . ILE A 1 107 ? 7.679 -0.035 -3.604 1.00 92.69 107 ILE A CA 1
ATOM 816 C C . ILE A 1 107 ? 8.830 -0.262 -4.596 1.00 92.69 107 ILE A C 1
ATOM 818 O O . ILE A 1 107 ? 8.755 0.190 -5.735 1.00 92.69 107 ILE A O 1
ATOM 822 N N . GLY A 1 108 ? 9.846 -1.049 -4.233 1.00 94.81 108 GLY A N 1
ATOM 823 C CA . GLY A 1 108 ? 10.910 -1.475 -5.142 1.00 94.81 108 GLY A CA 1
ATOM 824 C C . GLY A 1 108 ? 10.441 -2.398 -6.268 1.00 94.81 108 GLY A C 1
ATOM 825 O O . GLY A 1 108 ? 11.201 -2.638 -7.202 1.00 94.81 108 GLY A O 1
ATOM 826 N N . CYS A 1 109 ? 9.210 -2.910 -6.205 1.00 96.75 109 CYS A N 1
ATOM 827 C CA . CYS A 1 109 ? 8.575 -3.701 -7.261 1.00 96.75 109 CYS A CA 1
ATOM 828 C C . CYS A 1 109 ? 7.638 -2.880 -8.172 1.00 96.75 109 CYS A C 1
ATOM 830 O O . CYS A 1 109 ? 7.037 -3.427 -9.101 1.00 96.75 109 CYS A O 1
ATOM 832 N N . SER A 1 110 ? 7.471 -1.584 -7.897 1.00 95.69 110 SER A N 1
ATOM 833 C CA . SER A 1 110 ? 6.612 -0.687 -8.672 1.00 95.69 110 SER A CA 1
ATOM 834 C C . SER A 1 110 ? 7.275 -0.291 -9.994 1.00 95.69 110 SER A C 1
ATOM 836 O O . SER A 1 110 ? 8.447 0.093 -10.018 1.00 95.69 110 SER A O 1
ATOM 838 N N . ALA A 1 111 ? 6.528 -0.335 -11.103 1.00 96.31 111 ALA A N 1
ATOM 839 C CA . ALA A 1 111 ? 7.074 0.016 -12.418 1.00 96.31 111 ALA A CA 1
ATOM 840 C C . ALA A 1 111 ? 7.562 1.477 -12.494 1.00 96.31 111 ALA A C 1
ATOM 842 O O . ALA A 1 111 ? 8.544 1.752 -13.189 1.00 96.31 111 ALA A O 1
ATOM 843 N N . SER A 1 112 ? 6.920 2.403 -11.768 1.00 94.44 112 SER A N 1
ATOM 844 C CA . SER A 1 112 ? 7.338 3.811 -11.725 1.00 94.44 112 SER A CA 1
ATOM 845 C C . SER A 1 112 ? 8.696 3.979 -11.047 1.00 94.44 112 SER A C 1
ATOM 847 O O . SER A 1 112 ? 9.597 4.581 -11.627 1.00 94.44 112 SER A O 1
ATOM 849 N N . TYR A 1 113 ? 8.892 3.360 -9.883 1.00 93.19 113 TYR A N 1
ATOM 850 C CA . TYR A 1 113 ? 10.167 3.356 -9.165 1.00 93.19 113 TYR A CA 1
ATOM 851 C C . TYR A 1 113 ? 11.281 2.664 -9.947 1.00 93.19 113 TYR A C 1
ATOM 853 O O . TYR A 1 113 ? 12.379 3.200 -10.066 1.00 93.19 113 TYR A O 1
ATOM 861 N N . LEU A 1 114 ? 10.994 1.505 -10.538 1.00 94.75 114 LEU A N 1
ATOM 862 C CA . LEU A 1 114 ? 11.953 0.781 -11.371 1.00 94.75 114 LEU A CA 1
ATOM 863 C C . LEU A 1 114 ? 12.385 1.584 -12.609 1.00 94.75 114 LEU A C 1
ATOM 865 O O . LEU A 1 114 ? 13.514 1.447 -13.077 1.00 94.75 114 LEU A O 1
ATOM 869 N N . THR A 1 115 ? 11.500 2.431 -13.138 1.00 94.00 115 THR A N 1
ATOM 870 C CA . THR A 1 115 ? 11.808 3.340 -14.253 1.00 94.00 115 THR A CA 1
ATOM 871 C C . THR A 1 115 ? 12.584 4.570 -13.780 1.00 94.00 115 THR A C 1
ATOM 873 O O . THR A 1 115 ? 13.559 4.972 -14.416 1.00 94.00 115 THR A O 1
ATOM 876 N N . LEU A 1 116 ? 12.196 5.153 -12.644 1.00 91.25 116 LEU A N 1
ATOM 877 C CA . LEU A 1 116 ? 12.891 6.286 -12.036 1.00 91.25 116 LEU A CA 1
ATOM 878 C C . LEU A 1 116 ? 14.349 5.930 -11.719 1.00 91.25 116 LEU A C 1
ATOM 880 O O . LEU A 1 116 ? 15.269 6.664 -12.074 1.00 91.25 116 LEU A O 1
ATOM 884 N N . PHE A 1 117 ? 14.558 4.749 -11.141 1.00 90.38 117 PHE A N 1
ATOM 885 C CA . PHE A 1 117 ? 15.863 4.213 -10.772 1.00 90.38 117 PHE A CA 1
ATOM 886 C C . PHE A 1 117 ? 16.454 3.285 -11.843 1.00 90.38 117 PHE A C 1
ATOM 888 O O . PHE A 1 117 ? 17.182 2.353 -11.521 1.00 90.38 117 PHE A O 1
ATOM 895 N N . HIS A 1 118 ? 16.211 3.562 -13.130 1.00 88.81 118 HIS A N 1
ATOM 896 C CA . HIS A 1 118 ? 16.752 2.773 -14.251 1.00 88.81 118 HIS A CA 1
ATOM 897 C C . HIS A 1 118 ? 18.290 2.704 -14.308 1.00 88.81 118 HIS A C 1
ATOM 899 O O . HIS A 1 118 ? 18.830 1.852 -15.009 1.00 88.81 118 HIS A O 1
ATOM 905 N N . ASN A 1 119 ? 18.988 3.611 -13.616 1.00 88.69 119 ASN A N 1
ATOM 906 C CA . ASN A 1 119 ? 20.450 3.618 -13.501 1.00 88.69 119 ASN A CA 1
ATOM 907 C C . ASN A 1 119 ? 20.978 2.715 -12.374 1.00 88.69 119 ASN A C 1
ATOM 909 O O . ASN A 1 119 ? 22.197 2.575 -12.255 1.00 88.69 119 ASN A O 1
ATOM 913 N N . ALA A 1 120 ? 20.100 2.138 -11.545 1.00 88.00 120 ALA A N 1
ATOM 914 C CA . ALA A 1 120 ? 20.489 1.099 -10.600 1.00 88.00 120 ALA A CA 1
ATOM 915 C C . ALA A 1 120 ? 21.107 -0.068 -11.375 1.00 88.00 120 ALA A C 1
ATOM 917 O O . ALA A 1 120 ? 20.623 -0.461 -12.441 1.00 88.00 120 ALA A O 1
ATOM 918 N N . LYS A 1 121 ? 22.221 -0.593 -10.872 1.00 90.50 121 LYS A N 1
ATOM 919 C CA . LYS A 1 121 ? 22.921 -1.683 -11.546 1.00 90.50 121 LYS A CA 1
ATOM 920 C C . LYS A 1 121 ? 22.129 -2.976 -11.395 1.00 90.50 121 LYS A C 1
ATOM 922 O O . LYS A 1 121 ? 21.411 -3.150 -10.418 1.00 90.50 121 LYS A O 1
ATOM 927 N N . GLU A 1 122 ? 22.288 -3.914 -12.326 1.00 89.50 122 GLU A N 1
ATOM 928 C CA . GLU A 1 122 ? 21.562 -5.194 -12.275 1.00 89.50 122 GLU A CA 1
ATOM 929 C C . GLU A 1 122 ? 21.845 -5.970 -10.968 1.00 89.50 122 GLU A C 1
ATOM 931 O O . GLU A 1 122 ? 20.951 -6.638 -10.463 1.00 89.50 122 GLU A O 1
ATOM 936 N N . GLU A 1 123 ? 23.030 -5.828 -10.355 1.00 93.44 123 GLU A N 1
ATOM 937 C CA . GLU A 1 123 ? 23.332 -6.401 -9.030 1.00 93.44 123 GLU A CA 1
ATOM 938 C C . GLU A 1 123 ? 22.569 -5.765 -7.851 1.00 93.44 123 GLU A C 1
ATOM 940 O O . GLU A 1 123 ? 22.539 -6.338 -6.763 1.00 93.44 123 GLU A O 1
ATOM 945 N N . GLU A 1 124 ? 21.967 -4.590 -8.046 1.00 93.50 124 GLU A N 1
ATOM 946 C CA . GLU A 1 124 ? 21.115 -3.913 -7.061 1.00 93.50 124 GLU A CA 1
ATOM 947 C C . GLU A 1 124 ? 19.646 -4.346 -7.168 1.00 93.50 124 GLU A C 1
ATOM 949 O O . GLU A 1 124 ? 18.824 -3.916 -6.360 1.00 93.50 124 GLU A O 1
ATOM 954 N N . HIS A 1 125 ? 19.306 -5.195 -8.142 1.00 95.62 125 HIS A N 1
ATOM 955 C CA . HIS A 1 125 ? 18.001 -5.835 -8.240 1.00 95.62 125 HIS A CA 1
ATOM 956 C C . HIS A 1 125 ? 18.037 -7.218 -7.586 1.00 95.62 125 HIS A C 1
ATOM 958 O O . HIS A 1 125 ? 19.001 -7.973 -7.713 1.00 95.62 125 HIS A O 1
ATOM 964 N N . ASP A 1 126 ? 16.949 -7.586 -6.916 1.00 95.81 126 ASP A N 1
ATOM 965 C CA . ASP A 1 126 ? 16.755 -8.952 -6.453 1.00 95.81 126 ASP A CA 1
ATOM 966 C C . ASP A 1 126 ? 16.696 -9.898 -7.670 1.00 95.81 126 ASP A C 1
ATOM 968 O O . ASP A 1 126 ? 15.875 -9.693 -8.569 1.00 95.81 126 ASP A O 1
ATOM 972 N N . PRO A 1 127 ? 17.536 -10.945 -7.734 1.00 93.19 127 PRO A N 1
ATOM 973 C CA . PRO A 1 127 ? 17.673 -11.764 -8.937 1.00 93.19 127 PRO A CA 1
ATOM 974 C C . PRO A 1 127 ? 16.445 -12.637 -9.229 1.00 93.19 127 PRO A C 1
ATOM 976 O O . PRO A 1 127 ? 16.327 -13.167 -10.334 1.00 93.19 127 PRO A O 1
ATOM 979 N N . PHE A 1 128 ? 15.542 -12.813 -8.259 1.00 91.62 128 PHE A N 1
ATOM 980 C CA . PHE A 1 128 ? 14.351 -13.649 -8.407 1.00 91.62 128 PHE A CA 1
ATOM 981 C C . PHE A 1 128 ? 13.126 -12.833 -8.814 1.00 91.62 128 PHE A C 1
ATOM 983 O O . PHE A 1 128 ? 12.380 -13.232 -9.705 1.00 91.62 128 PHE A O 1
ATOM 990 N N . THR A 1 129 ? 12.926 -11.688 -8.173 1.00 95.44 129 THR A N 1
ATOM 991 C CA . THR A 1 129 ? 11.754 -10.824 -8.352 1.00 95.44 129 THR A CA 1
ATOM 992 C C . THR A 1 129 ? 12.012 -9.675 -9.323 1.00 95.44 129 THR A C 1
ATOM 994 O O . THR A 1 129 ? 11.072 -9.171 -9.934 1.00 95.44 129 THR A O 1
ATOM 997 N N . GLY A 1 130 ? 13.273 -9.255 -9.475 1.00 95.56 130 GLY A N 1
ATOM 998 C CA . GLY A 1 130 ? 13.693 -8.059 -10.208 1.00 95.56 130 GLY A CA 1
ATOM 999 C C . GLY A 1 130 ? 13.372 -6.740 -9.492 1.00 95.56 130 GLY A C 1
ATOM 1000 O O . GLY A 1 130 ? 13.597 -5.672 -10.065 1.00 95.56 130 GLY A O 1
ATOM 1001 N N . CYS A 1 131 ? 12.840 -6.790 -8.268 1.00 96.94 131 CYS A N 1
ATOM 1002 C CA . CYS A 1 131 ? 12.578 -5.604 -7.458 1.00 96.94 131 CYS A CA 1
ATOM 1003 C C . CYS A 1 131 ? 13.880 -4.993 -6.929 1.00 96.94 131 CYS A C 1
ATOM 1005 O O . CYS A 1 131 ? 14.895 -5.675 -6.840 1.00 96.94 131 CYS A O 1
ATOM 1007 N N . ILE A 1 132 ? 13.845 -3.726 -6.522 1.00 95.69 132 ILE A N 1
ATOM 1008 C CA . ILE A 1 132 ? 14.983 -3.042 -5.891 1.00 95.69 132 ILE A CA 1
ATOM 1009 C C . ILE A 1 132 ? 14.893 -3.198 -4.355 1.00 95.69 132 ILE A C 1
ATOM 1011 O O . ILE A 1 132 ? 14.006 -2.590 -3.746 1.00 95.69 132 ILE A O 1
ATOM 1015 N N . PRO A 1 133 ? 15.780 -3.969 -3.689 1.00 94.62 133 PRO A N 1
ATOM 1016 C CA . PRO A 1 133 ? 15.647 -4.288 -2.264 1.00 94.62 133 PRO A CA 1
ATOM 1017 C C . PRO A 1 133 ? 15.717 -3.074 -1.337 1.00 94.62 133 PRO A C 1
ATOM 1019 O O . PRO A 1 133 ? 14.920 -2.965 -0.415 1.00 94.62 133 PRO A O 1
ATOM 1022 N N . TRP A 1 134 ? 16.599 -2.110 -1.601 1.00 90.06 134 TRP A N 1
ATOM 1023 C CA . TRP A 1 134 ? 16.742 -0.941 -0.724 1.00 90.06 134 TRP A CA 1
ATOM 1024 C C . TRP A 1 134 ? 15.532 0.012 -0.768 1.00 90.06 134 TRP A C 1
ATOM 1026 O O . TRP A 1 134 ? 15.333 0.791 0.164 1.00 90.06 134 TRP A O 1
ATOM 1036 N N . LEU A 1 135 ? 14.711 -0.042 -1.826 1.00 90.62 135 LEU A N 1
ATOM 1037 C CA . LEU A 1 135 ? 13.400 0.620 -1.865 1.00 90.62 135 LEU A CA 1
ATOM 1038 C C . LEU A 1 135 ? 12.361 -0.167 -1.064 1.00 90.62 135 LEU A C 1
ATOM 1040 O O . LEU A 1 135 ? 11.498 0.417 -0.420 1.00 90.62 135 LEU A O 1
ATOM 1044 N N . ASN A 1 136 ? 12.445 -1.492 -1.076 1.00 94.19 136 ASN A N 1
ATOM 1045 C CA . ASN A 1 136 ? 11.575 -2.348 -0.280 1.00 94.19 136 ASN A CA 1
ATOM 1046 C C . ASN A 1 136 ? 11.831 -2.190 1.231 1.00 94.19 136 ASN A C 1
ATOM 1048 O O . ASN A 1 136 ? 10.869 -2.049 1.985 1.00 94.19 136 ASN A O 1
ATOM 1052 N N . GLU A 1 137 ? 13.098 -2.071 1.650 1.00 91.19 137 GLU A N 1
ATOM 1053 C CA . GLU A 1 137 ? 13.505 -1.773 3.038 1.00 91.19 137 GLU A CA 1
ATOM 1054 C C . GLU A 1 137 ? 12.822 -0.513 3.594 1.00 91.19 137 GLU A C 1
ATOM 1056 O O . GLU A 1 137 ? 12.519 -0.409 4.784 1.00 91.19 137 GLU A O 1
ATOM 1061 N N . PHE A 1 138 ? 12.549 0.460 2.725 1.00 87.88 138 PHE A N 1
ATOM 1062 C CA . PHE A 1 138 ? 11.836 1.672 3.093 1.00 87.88 138 PHE A CA 1
ATOM 1063 C C . PHE A 1 138 ? 10.384 1.387 3.510 1.00 87.88 138 PHE A C 1
ATOM 1065 O O . PHE A 1 138 ? 9.924 1.852 4.557 1.00 87.88 138 PHE A O 1
ATOM 1072 N N . GLY A 1 139 ? 9.665 0.602 2.701 1.00 91.62 139 GLY A N 1
ATOM 1073 C CA . GLY A 1 139 ? 8.299 0.172 3.005 1.00 91.62 139 GLY A CA 1
ATOM 1074 C C . GLY A 1 139 ? 8.248 -0.694 4.265 1.00 91.62 139 GLY A C 1
ATOM 1075 O O . GLY A 1 139 ? 7.369 -0.515 5.108 1.00 91.62 139 GLY A O 1
ATOM 1076 N N . GLU A 1 140 ? 9.233 -1.576 4.447 1.00 94.81 140 GLU A N 1
ATOM 1077 C CA . GLU A 1 140 ? 9.384 -2.395 5.655 1.00 94.81 140 GLU A CA 1
ATOM 1078 C C . GLU A 1 140 ? 9.565 -1.535 6.908 1.00 94.81 140 GLU A C 1
ATOM 1080 O O . GLU A 1 140 ? 8.875 -1.755 7.906 1.00 94.81 140 GLU A O 1
ATOM 1085 N N . TYR A 1 141 ? 10.410 -0.502 6.843 1.00 94.19 141 TYR A N 1
ATOM 1086 C CA . TYR A 1 141 ? 10.620 0.416 7.959 1.00 94.19 141 TYR A CA 1
ATOM 1087 C C . TYR A 1 141 ? 9.333 1.151 8.363 1.00 94.19 141 TYR A C 1
ATOM 1089 O O . TYR A 1 141 ? 8.991 1.170 9.549 1.00 94.19 141 TYR A O 1
ATOM 1097 N N . HIS A 1 142 ? 8.576 1.700 7.402 1.00 94.88 142 HIS A N 1
ATOM 1098 C CA . HIS A 1 142 ? 7.252 2.278 7.681 1.00 94.88 142 HIS A CA 1
ATOM 1099 C C . HIS A 1 142 ? 6.351 1.254 8.383 1.00 94.88 142 HIS A C 1
ATOM 1101 O O . HIS A 1 142 ? 5.753 1.547 9.421 1.00 94.88 142 HIS A O 1
ATOM 1107 N N . ASN A 1 143 ? 6.271 0.042 7.830 1.00 97.56 143 ASN A N 1
ATOM 1108 C CA . ASN A 1 143 ? 5.393 -1.012 8.325 1.00 97.56 143 ASN A CA 1
ATOM 1109 C C . ASN A 1 143 ? 5.753 -1.442 9.750 1.00 97.56 143 ASN A C 1
ATOM 1111 O O . ASN A 1 143 ? 4.864 -1.701 10.562 1.00 97.56 143 ASN A O 1
ATOM 1115 N N . ASP A 1 144 ? 7.038 -1.487 10.094 1.00 97.81 144 ASP A N 1
ATOM 1116 C CA . ASP A 1 144 ? 7.506 -1.791 11.445 1.00 97.81 144 ASP A CA 1
ATOM 1117 C C . ASP A 1 144 ? 7.138 -0.702 12.460 1.00 97.81 144 ASP A C 1
ATOM 1119 O O . ASP A 1 144 ? 6.672 -1.019 13.565 1.00 97.81 144 ASP A O 1
ATOM 1123 N N . GLN A 1 145 ? 7.268 0.574 12.082 1.00 98.06 145 GLN A N 1
ATOM 1124 C CA . GLN A 1 145 ? 6.824 1.691 12.922 1.00 98.06 145 GLN A CA 1
ATOM 1125 C C . GLN A 1 145 ? 5.301 1.683 13.097 1.00 98.06 145 GLN A C 1
ATOM 1127 O O . GLN A 1 145 ? 4.809 1.805 14.223 1.00 98.06 145 GLN A O 1
ATOM 1132 N N . LEU A 1 146 ? 4.551 1.437 12.018 1.00 98.44 146 LEU A N 1
ATOM 1133 C CA . LEU A 1 146 ? 3.096 1.322 12.062 1.00 98.44 146 LEU A CA 1
ATOM 1134 C C . LEU A 1 146 ? 2.657 0.184 12.986 1.00 98.44 146 LEU A C 1
ATOM 1136 O O . LEU A 1 146 ? 1.890 0.415 13.915 1.00 98.44 146 LEU A O 1
ATOM 1140 N N . LYS A 1 147 ? 3.188 -1.033 12.811 1.00 98.62 147 LYS A N 1
ATOM 1141 C CA . LYS A 1 147 ? 2.884 -2.182 13.685 1.00 98.62 147 LYS A CA 1
ATOM 1142 C C . LYS A 1 147 ? 3.168 -1.873 15.157 1.00 98.62 147 LYS A C 1
ATOM 1144 O O . LYS A 1 147 ? 2.412 -2.305 16.029 1.00 98.62 147 LYS A O 1
ATOM 1149 N N . THR A 1 148 ? 4.247 -1.148 15.449 1.00 98.62 148 THR A N 1
ATOM 1150 C CA . THR A 1 148 ? 4.595 -0.742 16.819 1.00 98.62 148 THR A CA 1
ATOM 1151 C C . THR A 1 148 ? 3.554 0.212 17.402 1.00 98.62 148 THR A C 1
ATOM 1153 O O . THR A 1 148 ? 3.081 -0.003 18.521 1.00 98.62 148 THR A O 1
ATOM 1156 N N . GLU A 1 149 ? 3.138 1.216 16.634 1.00 98.69 149 GLU A N 1
ATOM 1157 C CA . GLU A 1 149 ? 2.123 2.177 17.062 1.00 98.69 149 GLU A CA 1
ATOM 1158 C C . GLU A 1 149 ? 0.733 1.536 17.196 1.00 98.69 149 GLU A C 1
ATOM 1160 O O . GLU A 1 149 ? 0.042 1.758 18.191 1.00 98.69 149 GLU A O 1
ATOM 1165 N N . LEU A 1 150 ? 0.338 0.655 16.272 1.00 98.69 150 LEU A N 1
ATOM 1166 C CA . LEU A 1 150 ? -0.927 -0.077 16.372 1.00 98.69 150 LEU A CA 1
ATOM 1167 C C . LEU A 1 150 ? -0.958 -0.975 17.614 1.00 98.69 150 LEU A C 1
ATOM 1169 O O . LEU A 1 150 ? -1.963 -0.992 18.322 1.00 98.69 150 LEU A O 1
ATOM 1173 N N . LYS A 1 151 ? 0.155 -1.637 17.964 1.00 98.62 151 LYS A N 1
ATOM 1174 C CA . LYS A 1 151 ? 0.278 -2.378 19.235 1.00 98.62 151 LYS A CA 1
ATOM 1175 C C . LYS A 1 151 ? 0.110 -1.474 20.456 1.00 98.62 151 LYS A C 1
ATOM 1177 O O . LYS A 1 151 ? -0.441 -1.909 21.468 1.00 98.62 151 LYS A O 1
ATOM 1182 N N . ARG A 1 152 ? 0.589 -0.227 20.399 1.00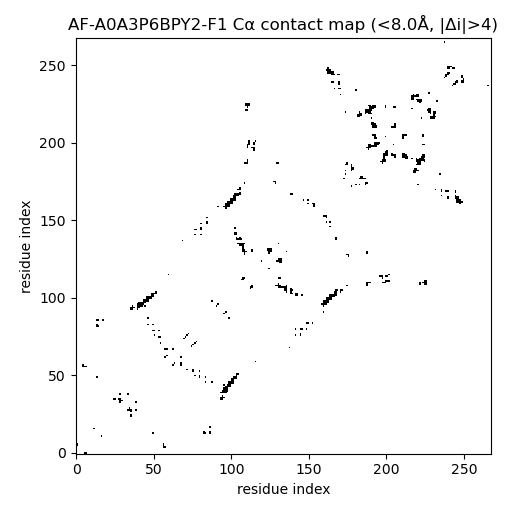 98.62 152 ARG A N 1
ATOM 1183 C CA . ARG A 1 152 ? 0.369 0.762 21.465 1.00 98.62 152 ARG A CA 1
ATOM 1184 C C . ARG A 1 152 ? -1.112 1.138 21.560 1.00 98.62 152 ARG A C 1
ATOM 1186 O O . ARG A 1 152 ? -1.652 1.137 22.664 1.00 98.62 152 ARG A O 1
ATOM 1193 N N . LEU A 1 153 ? -1.772 1.403 20.430 1.00 98.62 153 LEU A N 1
ATOM 1194 C CA . LEU A 1 153 ? -3.201 1.729 20.387 1.00 98.62 153 LEU A CA 1
ATOM 1195 C C . LEU A 1 153 ? -4.080 0.568 20.867 1.00 98.62 153 LEU A C 1
ATOM 1197 O O . LEU A 1 153 ? -4.981 0.798 21.663 1.00 98.62 153 LEU A O 1
ATOM 1201 N N . GLN A 1 154 ? -3.780 -0.674 20.481 1.00 98.44 154 GLN A N 1
ATOM 1202 C CA . GLN A 1 154 ? -4.489 -1.870 20.960 1.00 98.44 154 GLN A CA 1
ATOM 1203 C C . GLN A 1 154 ? -4.445 -1.998 22.492 1.00 98.44 154 GLN A C 1
ATOM 1205 O O . GLN A 1 154 ? -5.428 -2.390 23.114 1.00 98.44 154 GLN A O 1
ATOM 1210 N N . LYS A 1 155 ? -3.319 -1.634 23.124 1.00 98.31 155 LYS A N 1
ATOM 1211 C CA . LYS A 1 155 ? -3.202 -1.601 24.594 1.00 98.31 155 LYS A CA 1
ATOM 1212 C C . LYS A 1 155 ? -4.000 -0.458 25.222 1.00 98.31 155 LYS A C 1
ATOM 1214 O O . LYS A 1 155 ? -4.511 -0.619 26.325 1.00 98.31 155 LYS A O 1
ATOM 1219 N N . LEU A 1 156 ? -4.067 0.690 24.549 1.00 98.25 156 LEU A N 1
ATOM 1220 C CA . LEU A 1 156 ? -4.776 1.875 25.036 1.00 98.25 156 LEU A CA 1
ATOM 1221 C C . LEU A 1 156 ? -6.301 1.734 24.896 1.00 98.25 156 LEU A C 1
ATOM 1223 O O . LEU A 1 156 ? -7.041 2.192 25.762 1.00 98.25 156 LEU A O 1
ATOM 1227 N N . TYR A 1 157 ? -6.757 1.051 23.847 1.00 98.00 157 TYR A N 1
ATOM 1228 C CA . TYR A 1 157 ? -8.165 0.835 23.523 1.00 98.00 157 TYR A CA 1
ATOM 1229 C C . TYR A 1 157 ? -8.482 -0.667 23.433 1.00 98.00 157 TYR A C 1
ATOM 1231 O O . TYR A 1 157 ? -8.811 -1.161 22.358 1.00 98.00 157 TYR A O 1
ATOM 1239 N N . PRO A 1 158 ? -8.443 -1.419 24.551 1.00 97.12 158 PRO A N 1
ATOM 1240 C CA . PRO A 1 158 ? -8.630 -2.877 24.540 1.00 97.12 158 PRO A CA 1
ATOM 1241 C C . PRO A 1 158 ? -10.033 -3.333 24.099 1.00 97.12 158 PRO A C 1
ATOM 1243 O O . PRO A 1 158 ? -10.261 -4.519 23.890 1.00 97.12 158 PRO A O 1
ATOM 1246 N N . HIS A 1 159 ? -10.983 -2.402 23.983 1.00 95.75 159 HIS A N 1
ATOM 1247 C CA . HIS A 1 159 ? -12.346 -2.631 23.499 1.00 95.75 159 HIS A CA 1
ATOM 1248 C C . HIS A 1 159 ? -12.507 -2.365 21.990 1.00 95.75 159 HIS A C 1
ATOM 1250 O O . HIS A 1 159 ? -13.607 -2.522 21.464 1.00 95.75 159 HIS A O 1
ATOM 1256 N N . VAL A 1 160 ? -11.440 -1.934 21.311 1.00 97.81 160 VAL A N 1
ATOM 1257 C CA . VAL A 1 160 ? -11.404 -1.648 19.874 1.00 97.81 160 VAL A CA 1
ATOM 1258 C C . VAL A 1 160 ? -10.559 -2.718 19.189 1.00 97.81 160 VAL A C 1
ATOM 1260 O O . VAL A 1 160 ? -9.426 -2.988 19.581 1.00 97.81 160 VAL A O 1
ATOM 1263 N N . ASN A 1 161 ? -11.100 -3.311 18.132 1.00 97.25 161 ASN A N 1
ATOM 1264 C CA . ASN A 1 161 ? -10.393 -4.250 17.281 1.00 97.25 161 ASN A CA 1
ATOM 1265 C C . ASN A 1 161 ? -9.614 -3.495 16.195 1.00 97.25 161 ASN A C 1
ATOM 1267 O O . ASN A 1 161 ? -10.175 -3.078 15.182 1.00 97.25 161 ASN A O 1
ATOM 1271 N N . ILE A 1 162 ? -8.316 -3.295 16.416 1.00 98.50 162 ILE A N 1
ATOM 1272 C CA . ILE A 1 162 ? -7.413 -2.662 15.447 1.00 98.50 162 ILE A CA 1
ATOM 1273 C C . ILE A 1 162 ? -6.615 -3.761 14.749 1.00 98.50 162 ILE A C 1
ATOM 1275 O O . ILE A 1 162 ? -5.838 -4.460 15.397 1.00 98.50 162 ILE A O 1
ATOM 1279 N N . ILE A 1 163 ? -6.792 -3.897 13.439 1.00 98.38 163 ILE A N 1
ATOM 1280 C CA . ILE A 1 163 ? -6.211 -4.952 12.609 1.00 98.38 163 ILE A CA 1
ATOM 1281 C C . ILE A 1 163 ? -5.165 -4.340 11.679 1.00 98.38 163 ILE A C 1
ATOM 1283 O O . ILE A 1 163 ? -5.478 -3.465 10.877 1.00 98.38 163 ILE A O 1
ATOM 1287 N N . TYR A 1 164 ? -3.927 -4.824 11.750 1.00 98.62 164 TYR A N 1
ATOM 1288 C CA . TYR A 1 164 ? -2.903 -4.527 10.750 1.00 98.62 164 TYR A CA 1
ATOM 1289 C C . TYR A 1 164 ? -3.142 -5.376 9.498 1.00 98.62 164 TYR A C 1
ATOM 1291 O O . TYR A 1 164 ? -3.249 -6.600 9.600 1.00 98.62 164 TYR A O 1
ATOM 1299 N N . ALA A 1 165 ? -3.206 -4.738 8.331 1.00 98.31 165 ALA A N 1
ATOM 1300 C CA . ALA A 1 165 ? -3.277 -5.400 7.034 1.00 98.31 165 ALA A CA 1
ATOM 1301 C C . ALA A 1 165 ? -1.896 -5.399 6.364 1.00 98.31 165 ALA A C 1
ATOM 1303 O O . ALA A 1 165 ? -1.379 -4.362 5.950 1.00 98.31 165 ALA A O 1
ATOM 1304 N N . ASP A 1 166 ? -1.308 -6.584 6.233 1.00 98.12 166 ASP A N 1
ATOM 1305 C CA . ASP A 1 166 ? 0.024 -6.814 5.683 1.00 98.12 166 ASP A CA 1
ATOM 1306 C C . ASP A 1 166 ? 0.011 -6.817 4.150 1.00 98.12 166 ASP A C 1
ATOM 1308 O O . ASP A 1 166 ? 0.186 -7.839 3.479 1.00 98.12 166 ASP A O 1
ATOM 1312 N N . TYR A 1 167 ? -0.247 -5.636 3.590 1.00 97.44 167 TYR A N 1
ATOM 1313 C CA . TYR A 1 167 ? -0.236 -5.405 2.149 1.00 97.44 167 TYR A CA 1
ATOM 1314 C C . TYR A 1 167 ? 1.122 -5.772 1.546 1.00 97.44 167 TYR A C 1
ATOM 1316 O O . TYR A 1 167 ? 1.161 -6.408 0.491 1.00 97.44 167 TYR A O 1
ATOM 1324 N N . TYR A 1 168 ? 2.212 -5.436 2.243 1.00 97.62 168 TYR A N 1
ATOM 1325 C CA . TYR A 1 168 ? 3.572 -5.699 1.794 1.00 97.62 168 TYR A CA 1
ATOM 1326 C C . TYR A 1 168 ? 3.793 -7.174 1.466 1.00 97.62 168 TYR A C 1
ATOM 1328 O O . TYR A 1 168 ? 4.048 -7.522 0.312 1.00 97.62 168 TYR A O 1
ATOM 1336 N N . ASN A 1 169 ? 3.637 -8.050 2.465 1.00 97.44 169 ASN A N 1
ATOM 1337 C CA . ASN A 1 169 ? 3.918 -9.470 2.280 1.00 97.44 169 ASN A CA 1
ATOM 1338 C C . ASN A 1 169 ? 2.889 -10.142 1.369 1.00 97.44 169 ASN A C 1
ATOM 1340 O O . ASN A 1 169 ? 3.238 -11.081 0.661 1.00 97.44 169 ASN A O 1
ATOM 1344 N N . SER A 1 170 ? 1.643 -9.657 1.342 1.00 96.56 170 SER A N 1
ATOM 1345 C CA . SER A 1 170 ? 0.618 -10.157 0.419 1.00 96.56 170 SER A CA 1
ATOM 1346 C C . SER A 1 170 ? 1.044 -9.953 -1.038 1.00 96.56 170 SER A C 1
ATOM 1348 O O . SER A 1 170 ? 1.145 -10.913 -1.807 1.00 96.56 170 SER A O 1
ATOM 1350 N N . ILE A 1 171 ? 1.404 -8.718 -1.393 1.00 96.44 171 ILE A N 1
ATOM 1351 C CA . ILE A 1 171 ? 1.816 -8.347 -2.750 1.00 96.44 171 ILE A CA 1
ATOM 1352 C C . ILE A 1 171 ? 3.155 -8.964 -3.130 1.00 96.44 171 ILE A C 1
ATOM 1354 O O . ILE A 1 171 ? 3.322 -9.391 -4.271 1.00 96.44 171 ILE A O 1
ATOM 1358 N N . TYR A 1 172 ? 4.110 -9.025 -2.199 1.00 97.25 172 TYR A N 1
ATOM 1359 C CA . TYR A 1 172 ? 5.452 -9.515 -2.502 1.00 97.25 172 TYR A CA 1
ATOM 1360 C C . TYR A 1 172 ? 5.431 -10.948 -3.057 1.00 97.25 172 TYR A C 1
ATOM 1362 O O . TYR A 1 172 ? 6.175 -11.270 -3.986 1.00 97.25 172 TYR A O 1
ATOM 1370 N N . THR A 1 173 ? 4.482 -11.781 -2.609 1.00 96.88 173 THR A N 1
ATOM 1371 C CA . THR A 1 173 ? 4.312 -13.135 -3.162 1.00 96.88 173 THR A CA 1
ATOM 1372 C C . THR A 1 173 ? 3.931 -13.165 -4.644 1.00 96.88 173 THR A C 1
ATOM 1374 O O . THR A 1 173 ? 4.257 -14.134 -5.330 1.00 96.88 173 THR A O 1
ATOM 1377 N N . PHE A 1 174 ? 3.295 -12.116 -5.178 1.00 97.56 174 PHE A N 1
ATOM 1378 C CA . PHE A 1 174 ? 2.964 -12.026 -6.604 1.00 97.56 174 PHE A CA 1
ATOM 1379 C C . PHE A 1 174 ? 4.211 -11.844 -7.469 1.00 97.56 174 PHE A C 1
ATOM 1381 O O . PHE A 1 174 ? 4.208 -12.240 -8.632 1.00 97.56 174 PHE A O 1
ATOM 1388 N N . PHE A 1 175 ? 5.274 -11.267 -6.906 1.00 97.31 175 PHE A N 1
ATOM 1389 C CA . PHE A 1 175 ? 6.562 -11.106 -7.576 1.00 97.31 175 PHE A CA 1
ATOM 1390 C C . PHE A 1 175 ? 7.464 -12.332 -7.393 1.00 97.31 175 PHE A C 1
ATOM 1392 O O . PHE A 1 175 ? 8.234 -12.652 -8.293 1.00 97.31 175 PHE A O 1
ATOM 1399 N N . GLN A 1 176 ? 7.332 -13.051 -6.273 1.00 96.00 176 GLN A N 1
ATOM 1400 C CA . GLN A 1 176 ? 8.073 -14.292 -6.013 1.00 96.00 176 GLN A CA 1
ATOM 1401 C C . GLN A 1 176 ? 7.531 -15.488 -6.810 1.00 96.00 176 GLN A C 1
ATOM 1403 O O . GLN A 1 176 ? 8.303 -16.266 -7.366 1.00 96.00 176 GLN A O 1
ATOM 1408 N N . GLU A 1 177 ? 6.206 -15.647 -6.876 1.00 95.69 177 GLU A N 1
ATOM 1409 C CA . GLU A 1 177 ? 5.542 -16.804 -7.495 1.00 95.69 177 GLU A CA 1
ATOM 1410 C C . GLU A 1 177 ? 4.399 -16.374 -8.444 1.00 95.69 177 GLU A C 1
ATOM 1412 O O . GLU A 1 177 ? 3.263 -16.830 -8.283 1.00 95.69 177 GLU A O 1
ATOM 1417 N N . PRO A 1 178 ? 4.640 -15.518 -9.460 1.00 96.75 178 PRO A N 1
ATOM 1418 C CA . PRO A 1 178 ? 3.575 -14.910 -10.272 1.00 96.75 178 PRO A CA 1
ATOM 1419 C C . PRO A 1 178 ? 2.617 -15.934 -10.894 1.00 96.75 178 PRO A C 1
ATOM 1421 O O . PRO A 1 178 ? 1.397 -15.764 -10.844 1.00 96.75 178 PRO A O 1
ATOM 1424 N N . ALA A 1 179 ? 3.153 -17.044 -11.408 1.00 96.19 179 ALA A N 1
ATOM 1425 C CA . ALA A 1 179 ? 2.368 -18.090 -12.058 1.00 96.19 179 ALA A CA 1
ATOM 1426 C C . ALA A 1 179 ? 1.341 -18.751 -11.120 1.00 96.19 179 ALA A C 1
ATOM 1428 O O . ALA A 1 179 ? 0.237 -19.073 -11.556 1.00 96.19 179 ALA A O 1
ATOM 1429 N N . LYS A 1 180 ? 1.656 -18.900 -9.824 1.00 96.00 180 LYS A N 1
ATOM 1430 C CA . LYS A 1 180 ? 0.739 -19.464 -8.814 1.00 96.00 180 LYS A CA 1
ATOM 1431 C C . LYS A 1 180 ? -0.508 -18.605 -8.628 1.00 96.00 180 LYS A C 1
ATOM 1433 O O . LYS A 1 180 ? -1.574 -19.112 -8.295 1.00 96.00 180 LYS A O 1
ATOM 1438 N N . TYR A 1 181 ? -0.367 -17.308 -8.866 1.00 96.00 181 TYR A N 1
ATOM 1439 C CA . TYR A 1 181 ? -1.445 -16.340 -8.764 1.00 96.00 181 TYR A CA 1
ATOM 1440 C C . TYR A 1 181 ? -2.098 -16.035 -10.118 1.00 96.00 181 TYR A C 1
ATOM 1442 O O . TYR A 1 181 ? -3.047 -15.257 -10.153 1.00 96.00 181 TYR A O 1
ATOM 1450 N N . GLY A 1 182 ? -1.665 -16.672 -11.212 1.00 96.56 182 GLY A N 1
ATOM 1451 C CA . GLY A 1 182 ? -2.192 -16.432 -12.559 1.00 96.56 182 GLY A CA 1
ATOM 1452 C C . GLY A 1 182 ? -1.622 -15.186 -13.244 1.00 96.56 182 GLY A C 1
ATOM 1453 O O . GLY A 1 182 ? -2.197 -14.716 -14.223 1.00 96.56 182 GLY A O 1
ATOM 1454 N N . PHE A 1 183 ? -0.505 -14.649 -12.747 1.00 97.94 183 PHE A N 1
ATOM 1455 C CA . PHE A 1 183 ? 0.198 -13.523 -13.359 1.00 97.94 183 PHE A CA 1
ATOM 1456 C C . PHE A 1 183 ? 1.298 -13.987 -14.316 1.00 97.94 183 PHE A C 1
ATOM 1458 O O . PHE A 1 183 ? 1.846 -15.086 -14.194 1.00 97.94 183 PHE A O 1
ATOM 1465 N N . LYS A 1 184 ? 1.663 -13.120 -15.266 1.00 95.06 184 LYS A N 1
ATOM 1466 C CA . LYS A 1 184 ? 2.788 -13.358 -16.177 1.00 95.06 184 LYS A CA 1
ATOM 1467 C C . LYS A 1 184 ? 4.105 -13.457 -15.412 1.00 95.06 184 LYS A C 1
ATOM 1469 O O . LYS A 1 184 ? 4.350 -12.705 -14.477 1.00 95.06 184 LYS A O 1
ATOM 1474 N N . ASN A 1 185 ? 5.022 -14.274 -15.934 1.00 87.62 185 ASN A N 1
ATOM 1475 C CA . ASN A 1 185 ? 6.384 -14.436 -15.401 1.00 87.62 185 ASN A CA 1
ATOM 1476 C C . ASN A 1 185 ? 7.217 -13.139 -15.360 1.00 87.62 185 ASN A C 1
ATOM 1478 O O . ASN A 1 185 ? 8.263 -13.118 -14.726 1.00 87.62 185 ASN A O 1
ATOM 1482 N N . ARG 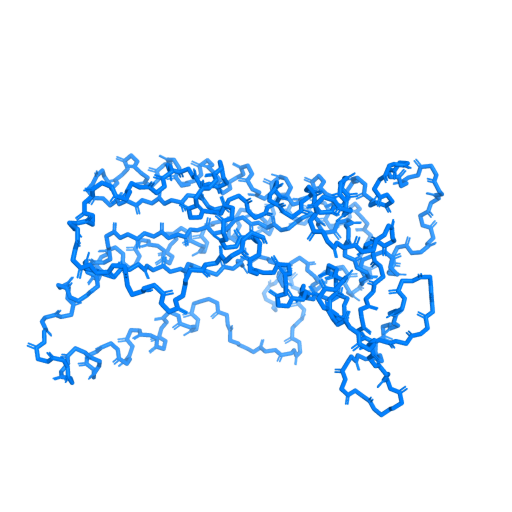A 1 186 ? 6.784 -12.063 -16.034 1.00 83.19 186 ARG A N 1
ATOM 1483 C CA . ARG A 1 186 ? 7.372 -10.717 -15.927 1.00 83.19 186 ARG A CA 1
ATOM 1484 C C . ARG A 1 186 ? 6.392 -9.769 -15.212 1.00 83.19 186 ARG A C 1
ATOM 1486 O O . ARG A 1 186 ? 5.803 -8.919 -15.880 1.00 83.19 186 ARG A O 1
ATOM 1493 N N . PRO A 1 187 ? 6.182 -9.914 -13.890 1.00 93.06 187 PRO A N 1
ATOM 1494 C CA . PRO A 1 187 ? 5.124 -9.206 -13.156 1.00 93.06 187 PRO A CA 1
ATOM 1495 C C . PRO A 1 187 ? 5.381 -7.702 -12.943 1.00 93.06 187 PRO A C 1
ATOM 1497 O O . PRO A 1 187 ? 4.467 -6.971 -12.562 1.00 93.06 187 PRO A O 1
ATOM 1500 N N . LEU A 1 188 ? 6.607 -7.225 -13.190 1.00 97.12 188 LEU A N 1
ATOM 1501 C CA . LEU A 1 188 ? 7.012 -5.838 -12.928 1.00 97.12 188 LEU A CA 1
ATOM 1502 C C . LEU A 1 188 ? 6.492 -4.823 -13.955 1.00 97.12 188 LEU A C 1
ATOM 1504 O O . LEU A 1 188 ? 6.359 -3.651 -13.630 1.00 97.12 188 LEU A O 1
ATOM 1508 N N . ALA A 1 189 ? 6.222 -5.242 -15.195 1.00 96.69 189 ALA A N 1
ATOM 1509 C CA . ALA A 1 189 ? 5.765 -4.317 -16.230 1.00 96.69 189 ALA A CA 1
ATOM 1510 C C . ALA A 1 189 ? 4.295 -3.919 -16.019 1.00 96.69 189 ALA A C 1
ATOM 1512 O O . ALA A 1 189 ? 3.463 -4.765 -15.685 1.00 96.69 189 ALA A O 1
ATOM 1513 N N . ALA A 1 190 ? 3.972 -2.649 -16.261 1.00 97.56 190 ALA A N 1
ATOM 1514 C CA . ALA A 1 190 ? 2.607 -2.138 -16.199 1.00 97.56 190 ALA A CA 1
ATOM 1515 C C . ALA A 1 190 ? 1.754 -2.622 -17.387 1.00 97.56 190 ALA A C 1
ATOM 1517 O O . ALA A 1 190 ? 2.227 -2.733 -18.522 1.00 97.56 190 ALA A O 1
ATOM 1518 N N . CYS A 1 191 ? 0.474 -2.903 -17.131 1.00 97.81 191 CYS A N 1
ATOM 1519 C CA . CYS A 1 191 ? -0.491 -3.244 -18.177 1.00 97.81 191 CYS A CA 1
ATOM 1520 C C . CYS A 1 191 ? -0.854 -2.029 -19.045 1.00 97.81 191 CYS A C 1
ATOM 1522 O O . CYS A 1 191 ? -0.896 -2.152 -20.267 1.00 97.81 191 CYS A O 1
ATOM 1524 N N . CYS A 1 192 ? -1.125 -0.881 -18.428 1.00 98.00 192 CYS A N 1
ATOM 1525 C CA . CYS A 1 192 ? -1.411 0.392 -19.073 1.00 98.00 192 CYS A CA 1
ATOM 1526 C C . CYS A 1 192 ? -0.185 1.293 -18.997 1.00 98.00 192 CYS A C 1
ATOM 1528 O O . CYS A 1 192 ? 0.275 1.631 -17.912 1.00 98.00 192 CYS A O 1
ATOM 1530 N N . GLY A 1 193 ? 0.347 1.684 -20.143 1.00 96.94 193 GLY A N 1
ATOM 1531 C CA . GLY A 1 193 ? 1.551 2.492 -20.182 1.00 96.94 193 GLY A CA 1
ATOM 1532 C C . GLY A 1 193 ? 2.217 2.463 -21.545 1.00 96.94 193 GLY A C 1
ATOM 1533 O O . GLY A 1 193 ? 1.694 1.897 -22.512 1.00 96.94 193 GLY A O 1
ATOM 1534 N N . VAL A 1 194 ? 3.365 3.122 -21.620 1.00 95.44 194 VAL A N 1
ATOM 1535 C CA . VAL A 1 194 ? 4.151 3.252 -22.841 1.00 95.44 194 VAL A CA 1
ATOM 1536 C C . VAL A 1 194 ? 5.637 3.307 -22.506 1.00 95.44 194 VAL A C 1
ATOM 1538 O O . VAL A 1 194 ? 6.040 3.902 -21.508 1.00 95.44 194 VAL A O 1
ATOM 1541 N N . GLY A 1 195 ? 6.452 2.700 -23.367 1.00 92.12 195 GLY A N 1
ATOM 1542 C CA . GLY A 1 195 ? 7.907 2.851 -23.355 1.00 92.12 195 GLY A CA 1
ATOM 1543 C C . GLY A 1 195 ? 8.647 2.117 -22.229 1.00 92.12 195 GLY A C 1
ATOM 1544 O O . GLY A 1 195 ? 8.070 1.589 -21.283 1.00 92.12 195 GLY A O 1
ATOM 1545 N N . GLY A 1 196 ? 9.975 2.070 -22.356 1.00 91.88 196 GLY A N 1
ATOM 1546 C CA . GLY A 1 196 ? 10.873 1.536 -21.328 1.00 91.88 196 GLY A CA 1
ATOM 1547 C C . GLY A 1 196 ? 10.788 0.021 -21.071 1.00 91.88 196 GLY A C 1
ATOM 1548 O O . GLY A 1 196 ? 10.003 -0.714 -21.670 1.00 91.88 196 GLY A O 1
ATOM 1549 N N . LYS A 1 197 ? 11.635 -0.457 -20.144 1.00 93.56 197 LYS A N 1
ATOM 1550 C CA . LYS A 1 197 ? 11.719 -1.872 -19.711 1.00 93.56 197 LYS A CA 1
ATOM 1551 C C . LYS A 1 197 ? 10.445 -2.337 -18.990 1.00 93.56 197 LYS A C 1
ATOM 1553 O O . LYS A 1 197 ? 10.096 -3.513 -19.074 1.00 93.56 197 LYS A O 1
ATOM 1558 N N . TYR A 1 198 ? 9.752 -1.418 -18.317 1.00 95.81 198 TYR A N 1
ATOM 1559 C CA . TYR A 1 198 ? 8.607 -1.710 -17.448 1.00 95.81 198 TYR A CA 1
ATOM 1560 C C . TYR A 1 198 ? 7.266 -1.192 -17.991 1.00 95.81 198 TYR A C 1
ATOM 1562 O O . TYR A 1 198 ? 6.282 -1.176 -17.256 1.00 95.81 198 TYR A O 1
ATOM 1570 N N . ASN A 1 199 ? 7.207 -0.830 -19.281 1.00 95.88 199 ASN A N 1
ATOM 1571 C CA . ASN A 1 199 ? 6.024 -0.259 -19.936 1.00 95.88 199 ASN A CA 1
ATOM 1572 C C . ASN A 1 199 ? 5.483 0.983 -19.205 1.00 95.88 199 ASN A C 1
ATOM 1574 O O . ASN A 1 199 ? 4.288 1.097 -18.954 1.00 95.88 199 ASN A O 1
ATOM 1578 N N . PHE A 1 200 ? 6.385 1.875 -18.810 1.00 95.31 200 PHE A N 1
ATOM 1579 C CA . PHE A 1 200 ? 6.081 3.074 -18.045 1.00 95.31 200 PHE A CA 1
ATOM 1580 C C . PHE A 1 200 ? 7.064 4.180 -18.432 1.00 95.31 200 PHE A C 1
ATOM 1582 O O . PHE A 1 200 ? 8.267 3.933 -18.545 1.00 95.31 200 PHE A O 1
ATOM 1589 N N . THR A 1 201 ? 6.548 5.393 -18.612 1.00 93.19 201 THR A N 1
ATOM 1590 C CA . THR A 1 201 ? 7.325 6.6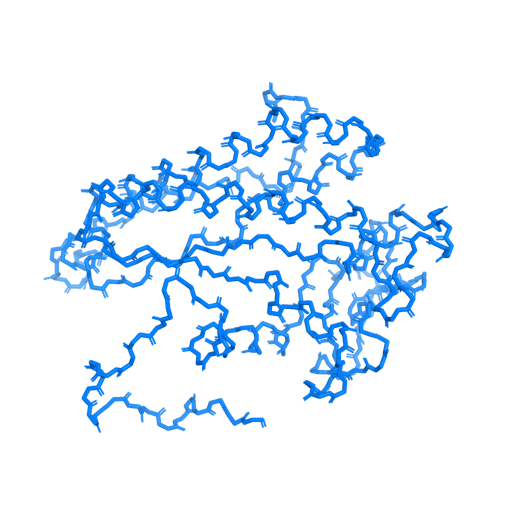02 -18.8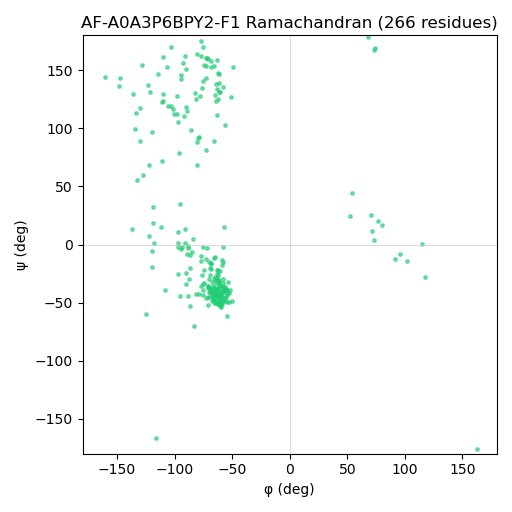93 1.00 93.19 201 THR A CA 1
ATOM 1591 C C . THR A 1 201 ? 6.768 7.726 -18.028 1.00 93.19 201 THR A C 1
ATOM 1593 O O . THR A 1 201 ? 5.558 7.937 -17.982 1.00 93.19 201 THR A O 1
ATOM 1596 N N . VAL A 1 202 ? 7.647 8.429 -17.311 1.00 86.31 202 VAL A N 1
ATOM 1597 C CA . VAL A 1 202 ? 7.257 9.549 -16.441 1.00 86.31 202 VAL A CA 1
ATOM 1598 C C . VAL A 1 202 ? 6.651 10.668 -17.300 1.00 86.31 202 VAL A C 1
ATOM 1600 O O . VAL A 1 202 ? 7.250 11.031 -18.312 1.00 86.31 202 VAL A O 1
ATOM 1603 N N . ASN A 1 203 ? 5.512 11.237 -16.886 1.00 86.62 203 ASN A N 1
ATOM 1604 C CA . ASN A 1 203 ? 4.735 12.255 -17.616 1.00 86.62 203 ASN A CA 1
ATOM 1605 C C . ASN A 1 203 ? 3.985 11.756 -18.874 1.00 86.62 203 ASN A C 1
ATOM 1607 O O . ASN A 1 203 ? 3.497 12.572 -19.660 1.00 86.62 203 ASN A O 1
ATOM 1611 N N . GLU A 1 204 ? 3.896 10.439 -19.084 1.00 92.00 204 GLU A N 1
ATOM 1612 C CA . GLU A 1 204 ? 3.056 9.806 -20.113 1.00 92.00 204 GLU A CA 1
ATOM 1613 C C . GLU A 1 204 ? 2.162 8.731 -19.469 1.00 92.00 204 GLU A C 1
ATOM 1615 O O . GLU A 1 204 ? 2.248 7.537 -19.771 1.00 92.00 204 GLU A O 1
ATOM 1620 N N . GLU A 1 205 ? 1.327 9.152 -18.518 1.00 88.06 205 GLU A N 1
ATOM 1621 C CA . GLU A 1 205 ? 0.539 8.253 -17.677 1.00 88.06 205 GLU A CA 1
ATOM 1622 C C . GLU A 1 205 ? -0.637 7.591 -18.413 1.00 88.06 205 GLU A C 1
ATOM 1624 O O . GLU A 1 205 ? -1.148 8.064 -19.434 1.00 88.06 205 GLU A O 1
ATOM 1629 N N . CYS A 1 206 ? -1.134 6.486 -17.847 1.00 94.31 206 CYS A N 1
ATOM 1630 C CA . CYS A 1 206 ? -2.358 5.845 -18.319 1.00 94.31 206 CYS A CA 1
ATOM 1631 C C . CYS A 1 206 ? -3.511 6.861 -18.430 1.00 94.31 206 CYS A C 1
ATOM 1633 O O . CYS A 1 206 ? -3.837 7.565 -17.476 1.00 94.31 206 CYS A O 1
ATOM 1635 N N . GLY A 1 207 ? -4.143 6.924 -19.605 1.00 92.75 207 GLY A N 1
ATOM 1636 C CA . GLY A 1 207 ? -5.177 7.914 -19.930 1.00 92.75 207 GLY A CA 1
ATOM 1637 C C . GLY A 1 207 ? -4.685 9.069 -20.808 1.00 92.75 207 GLY A C 1
ATOM 1638 O O . GLY A 1 207 ? -5.511 9.755 -21.412 1.00 92.75 207 GLY A O 1
ATOM 1639 N N . TYR A 1 208 ? -3.369 9.254 -20.958 1.00 93.62 208 TYR A N 1
ATOM 1640 C CA . TYR A 1 208 ? -2.805 10.229 -21.891 1.00 93.62 208 TYR A CA 1
ATOM 1641 C C . TYR A 1 208 ? -2.923 9.739 -23.339 1.00 93.62 208 TYR A C 1
ATOM 1643 O O . TYR A 1 208 ? -2.987 8.542 -23.639 1.00 93.62 208 TYR A O 1
ATOM 1651 N N . ARG A 1 209 ? -2.958 10.684 -24.286 1.00 93.81 209 ARG A N 1
ATOM 1652 C CA . ARG A 1 209 ? -3.084 10.365 -25.713 1.00 93.81 209 ARG A CA 1
ATOM 1653 C C . ARG A 1 209 ? -1.863 9.576 -26.191 1.00 93.81 209 ARG A C 1
ATOM 1655 O O . ARG A 1 209 ? -0.754 10.084 -26.149 1.00 93.81 209 ARG A O 1
ATOM 1662 N N . GLY A 1 210 ? -2.101 8.392 -26.751 1.00 90.88 210 GLY A N 1
ATOM 1663 C CA . GLY A 1 210 ? -1.045 7.525 -27.288 1.00 90.88 210 GLY A CA 1
ATOM 1664 C C . GLY A 1 210 ? -0.570 6.447 -26.312 1.00 90.88 210 GLY A C 1
ATOM 1665 O O . GLY A 1 210 ? 0.127 5.528 -26.735 1.00 90.88 210 GLY A O 1
ATOM 1666 N N . VAL A 1 211 ? -1.013 6.503 -25.053 1.00 96.56 211 VAL A N 1
ATOM 1667 C CA . VAL A 1 211 ? -0.759 5.461 -24.058 1.00 96.56 211 VAL A CA 1
ATOM 1668 C C . VAL A 1 211 ? -1.761 4.324 -24.252 1.00 96.56 211 VAL A C 1
ATOM 1670 O O . VAL A 1 211 ? -2.972 4.543 -24.291 1.00 96.56 211 VAL A O 1
ATOM 1673 N N . ASN A 1 212 ? -1.250 3.103 -24.415 1.00 95.62 212 ASN A N 1
ATOM 1674 C CA . ASN A 1 212 ? -2.060 1.906 -24.645 1.00 95.62 212 ASN A CA 1
ATOM 1675 C C . ASN A 1 212 ? -2.168 1.057 -23.375 1.00 95.62 212 ASN A C 1
ATOM 1677 O O . ASN A 1 212 ? -1.453 1.267 -22.397 1.00 95.62 212 ASN A O 1
ATOM 1681 N N . TYR A 1 213 ? -3.052 0.062 -23.412 1.00 96.69 213 TYR A N 1
ATOM 1682 C CA . TYR A 1 213 ? -3.218 -0.918 -22.346 1.00 96.69 213 TYR A CA 1
ATOM 1683 C C . TYR A 1 213 ? -3.169 -2.349 -22.882 1.00 96.69 213 TYR A C 1
ATOM 1685 O O . TYR A 1 213 ? -3.434 -2.621 -24.056 1.00 96.69 213 TYR A O 1
ATOM 1693 N N . CYS A 1 214 ? -2.790 -3.276 -22.008 1.00 96.44 214 CYS A N 1
ATOM 1694 C CA . CYS A 1 214 ? -2.686 -4.688 -22.323 1.00 96.44 214 CYS A CA 1
ATOM 1695 C C . CYS A 1 214 ? -4.068 -5.323 -22.570 1.00 96.44 214 CYS A C 1
ATOM 1697 O O . CYS A 1 214 ? -5.075 -4.897 -22.013 1.00 96.44 214 CYS A O 1
ATOM 1699 N N . GLN A 1 215 ? -4.126 -6.388 -23.377 1.00 96.81 215 GLN A N 1
ATOM 1700 C CA . GLN A 1 215 ? -5.397 -7.051 -23.717 1.00 96.81 215 GLN A CA 1
ATOM 1701 C C . GLN A 1 215 ? -6.060 -7.769 -22.532 1.00 96.81 215 GLN A C 1
ATOM 1703 O O . GLN A 1 215 ? -7.284 -7.856 -22.487 1.00 96.81 215 GLN A O 1
ATOM 1708 N N . ASN A 1 216 ? -5.266 -8.298 -21.594 1.00 96.94 216 ASN A N 1
ATOM 1709 C CA . ASN A 1 216 ? -5.768 -9.038 -20.437 1.00 96.94 216 ASN A CA 1
ATOM 1710 C C . ASN A 1 216 ? -5.147 -8.512 -19.129 1.00 96.94 216 ASN A C 1
ATOM 1712 O O . ASN A 1 216 ? -4.108 -9.022 -18.698 1.00 96.94 216 ASN A O 1
ATOM 1716 N N . PRO A 1 217 ? -5.763 -7.502 -18.484 1.00 97.19 217 PRO A N 1
ATOM 1717 C CA . PRO A 1 217 ? -5.267 -6.929 -17.232 1.00 97.19 217 PRO A CA 1
ATOM 1718 C C . PRO A 1 217 ? -5.194 -7.927 -16.072 1.00 97.19 217 PRO A C 1
ATOM 1720 O O . PRO A 1 217 ? -4.413 -7.726 -15.147 1.00 97.19 217 PRO A O 1
ATOM 1723 N N . SER A 1 218 ? -5.966 -9.019 -16.111 1.00 97.94 218 SER A N 1
ATOM 1724 C CA . SER A 1 218 ? -5.976 -10.018 -15.038 1.00 97.94 218 SER A CA 1
ATOM 1725 C C . SER A 1 218 ? -4.676 -10.820 -14.921 1.00 97.94 218 SER A C 1
ATOM 1727 O O . SER A 1 218 ? -4.437 -11.427 -13.883 1.00 97.94 218 SER A O 1
ATOM 1729 N N . GLU A 1 219 ? -3.826 -10.798 -15.951 1.00 97.38 219 GLU A N 1
ATOM 1730 C CA . GLU A 1 219 ? -2.516 -11.462 -15.954 1.00 97.38 219 GLU A CA 1
ATOM 1731 C C . GLU A 1 219 ? -1.370 -10.549 -15.469 1.00 97.38 219 GLU A C 1
ATOM 1733 O O . GLU A 1 219 ? -0.211 -10.967 -15.458 1.00 97.38 219 GLU A O 1
ATOM 1738 N N . TYR A 1 220 ? -1.661 -9.304 -15.079 1.00 98.06 220 TYR A N 1
ATOM 1739 C CA . TYR A 1 220 ? -0.666 -8.311 -14.659 1.00 98.06 220 TYR A CA 1
ATOM 1740 C C . TYR A 1 220 ? -0.822 -7.952 -13.183 1.00 98.06 220 TYR A C 1
ATOM 1742 O O . TYR A 1 220 ? -1.936 -7.899 -12.666 1.00 98.06 220 TYR A O 1
ATOM 1750 N N . VAL A 1 221 ? 0.298 -7.655 -12.520 1.00 98.19 221 VAL A N 1
ATOM 1751 C CA . VAL A 1 221 ? 0.305 -7.135 -11.143 1.00 98.19 221 VAL A CA 1
ATOM 1752 C C . VAL A 1 221 ? 0.172 -5.612 -11.151 1.00 98.19 221 VAL A C 1
ATOM 1754 O O . VAL A 1 221 ? -0.739 -5.073 -10.529 1.00 98.19 221 VAL A O 1
ATOM 1757 N N . ASN A 1 222 ? 1.038 -4.927 -11.903 1.00 97.88 222 ASN A N 1
ATOM 1758 C CA . ASN A 1 222 ? 1.038 -3.471 -12.052 1.00 97.88 222 ASN A CA 1
ATOM 1759 C C . ASN A 1 222 ? 0.015 -3.024 -13.114 1.00 97.88 222 ASN A C 1
ATOM 1761 O O . ASN A 1 222 ? 0.012 -3.536 -14.238 1.00 97.88 222 ASN A O 1
ATOM 1765 N N . TRP A 1 223 ? -0.835 -2.051 -12.778 1.00 97.88 223 TRP A N 1
ATOM 1766 C CA . TRP A 1 223 ? -1.774 -1.442 -13.721 1.00 97.88 223 TRP A CA 1
ATOM 1767 C C . TRP A 1 223 ? -1.101 -0.344 -14.535 1.00 97.88 223 TRP A C 1
ATOM 1769 O O . TRP A 1 223 ? -0.865 -0.562 -15.715 1.00 97.88 223 TRP A O 1
ATOM 1779 N N . ASP A 1 224 ? -0.759 0.785 -13.917 1.00 96.00 224 ASP A N 1
ATOM 1780 C CA . ASP A 1 224 ? -0.294 2.011 -14.591 1.00 96.00 224 ASP A CA 1
ATOM 1781 C C . ASP A 1 224 ? 1.097 2.475 -14.135 1.00 96.00 224 ASP A C 1
ATOM 1783 O O . ASP A 1 224 ? 1.545 3.561 -14.483 1.00 96.00 224 ASP A O 1
ATOM 1787 N N . GLY A 1 225 ? 1.766 1.651 -13.330 1.00 92.69 225 GLY A N 1
ATOM 1788 C CA . GLY A 1 225 ? 3.071 1.927 -12.741 1.00 92.69 225 GLY A CA 1
ATOM 1789 C C . GLY A 1 225 ? 3.034 2.589 -11.369 1.00 92.69 225 GLY A C 1
ATOM 1790 O O . GLY A 1 225 ? 4.048 2.539 -10.677 1.00 92.69 225 GLY A O 1
ATOM 1791 N N . TYR A 1 226 ? 1.882 3.090 -10.924 1.00 91.62 226 TYR A N 1
ATOM 1792 C CA . TYR A 1 226 ? 1.657 3.535 -9.545 1.00 91.62 226 TYR A CA 1
ATOM 1793 C C . TYR A 1 226 ? 0.731 2.580 -8.792 1.00 91.62 226 TYR A C 1
ATOM 1795 O O . TYR A 1 226 ? 0.970 2.257 -7.630 1.00 91.62 226 TYR A O 1
ATOM 1803 N N . HIS A 1 227 ? -0.296 2.083 -9.478 1.00 95.38 227 HIS A N 1
ATOM 1804 C CA . HIS A 1 227 ? -1.355 1.256 -8.921 1.00 95.38 227 HIS A CA 1
ATOM 1805 C C . HIS A 1 227 ? -1.270 -0.189 -9.407 1.00 95.38 227 HIS A C 1
ATOM 1807 O O . HIS A 1 227 ? -0.672 -0.507 -10.441 1.00 95.38 227 HIS A O 1
ATOM 1813 N N . LEU A 1 228 ? -1.930 -1.078 -8.667 1.00 97.44 228 LEU A N 1
ATOM 1814 C CA . LEU A 1 228 ? -2.066 -2.485 -9.026 1.00 97.44 228 LEU A CA 1
ATOM 1815 C C . LEU A 1 228 ? -3.326 -2.725 -9.863 1.00 97.44 228 LEU A C 1
ATOM 1817 O O . LEU A 1 228 ? -4.257 -1.920 -9.876 1.00 97.44 228 LEU A O 1
ATOM 1821 N N . THR A 1 229 ? -3.377 -3.856 -10.557 1.00 98.31 229 THR A N 1
ATOM 1822 C CA . THR A 1 229 ? -4.583 -4.271 -11.283 1.00 98.31 229 THR A CA 1
ATOM 1823 C C . THR A 1 229 ? -5.697 -4.690 -10.325 1.00 98.31 229 THR A C 1
ATOM 1825 O O . THR A 1 229 ? -5.460 -5.088 -9.182 1.00 98.31 229 THR A O 1
ATOM 1828 N N . GLU A 1 230 ? -6.940 -4.689 -10.813 1.00 97.94 230 GLU A N 1
ATOM 1829 C CA . GLU A 1 230 ? -8.082 -5.235 -10.070 1.00 97.94 230 GLU A CA 1
ATOM 1830 C C . GLU A 1 230 ? -7.831 -6.690 -9.624 1.00 97.94 230 GLU A C 1
ATOM 1832 O O . GLU A 1 230 ? -8.168 -7.070 -8.503 1.00 97.94 230 GLU A O 1
ATOM 1837 N N . ALA A 1 231 ? -7.196 -7.508 -10.474 1.00 98.19 231 ALA A N 1
ATOM 1838 C CA . ALA A 1 231 ? -6.885 -8.901 -10.158 1.00 98.19 231 ALA A CA 1
ATOM 1839 C C . ALA A 1 231 ? -5.887 -9.029 -8.998 1.00 98.19 231 ALA A C 1
ATOM 1841 O O . ALA A 1 231 ? -6.065 -9.894 -8.136 1.00 98.19 231 ALA A O 1
ATOM 1842 N N . ALA A 1 232 ? -4.879 -8.155 -8.942 1.00 97.94 232 ALA A N 1
ATOM 1843 C CA . ALA A 1 232 ? -3.963 -8.071 -7.812 1.00 97.94 232 ALA A CA 1
ATOM 1844 C C . ALA A 1 232 ? -4.690 -7.630 -6.536 1.00 97.94 232 ALA A C 1
ATOM 1846 O O . ALA A 1 232 ? -4.633 -8.348 -5.537 1.00 97.94 232 ALA A O 1
ATOM 1847 N N . TYR A 1 233 ? -5.467 -6.541 -6.573 1.00 98.00 233 TYR A N 1
ATOM 1848 C CA . TYR A 1 233 ? -6.245 -6.093 -5.409 1.00 98.00 233 TYR A CA 1
ATOM 1849 C C . TYR A 1 233 ? -7.239 -7.141 -4.905 1.00 98.00 233 TYR A C 1
ATOM 1851 O O . TYR A 1 233 ? -7.381 -7.322 -3.695 1.00 98.00 233 TYR A O 1
ATOM 1859 N N . ARG A 1 234 ? -7.875 -7.900 -5.803 1.00 97.94 234 ARG A N 1
ATOM 1860 C CA . ARG A 1 234 ? -8.768 -9.004 -5.432 1.00 97.94 234 ARG A CA 1
ATOM 1861 C C . ARG A 1 234 ? -8.034 -10.093 -4.649 1.00 97.94 234 ARG A C 1
ATOM 1863 O O . ARG A 1 234 ? -8.554 -10.583 -3.647 1.00 97.94 234 ARG A O 1
ATOM 1870 N N . LYS A 1 235 ? -6.829 -10.470 -5.082 1.00 97.69 235 LYS A N 1
ATOM 1871 C CA . LYS A 1 235 ? -6.007 -11.480 -4.395 1.00 97.69 235 LYS A CA 1
ATOM 1872 C C . LYS A 1 235 ? -5.478 -10.967 -3.061 1.00 97.69 235 LYS A C 1
ATOM 1874 O O . LYS A 1 235 ? -5.476 -11.730 -2.099 1.00 97.69 235 LYS A O 1
ATOM 1879 N N . ILE A 1 236 ? -5.126 -9.683 -2.977 1.00 97.25 236 ILE A N 1
ATOM 1880 C CA . ILE A 1 236 ? -4.762 -9.031 -1.712 1.00 97.25 236 ILE A CA 1
ATOM 1881 C C . ILE A 1 236 ? -5.934 -9.108 -0.740 1.00 97.25 236 ILE A C 1
ATOM 1883 O O . ILE A 1 236 ? -5.773 -9.641 0.353 1.00 97.25 236 ILE A O 1
ATOM 1887 N N . ALA A 1 237 ? -7.122 -8.657 -1.152 1.00 96.75 237 ALA A N 1
ATOM 1888 C CA . ALA A 1 237 ? -8.321 -8.700 -0.323 1.00 96.75 237 ALA A CA 1
ATOM 1889 C C . ALA A 1 237 ? -8.617 -10.123 0.172 1.00 96.75 237 ALA A C 1
ATOM 1891 O O . ALA A 1 237 ? -8.836 -10.330 1.362 1.00 96.75 237 ALA A O 1
ATOM 1892 N N . HIS A 1 238 ? -8.534 -11.124 -0.709 1.00 95.94 238 HIS A N 1
ATOM 1893 C CA . HIS A 1 238 ? -8.701 -12.522 -0.317 1.00 95.94 238 HIS A CA 1
ATOM 1894 C C . HIS A 1 238 ? -7.643 -12.976 0.704 1.00 95.94 238 HIS A C 1
ATOM 1896 O O . HIS A 1 238 ? -7.976 -13.636 1.687 1.00 95.94 238 HIS A O 1
ATOM 1902 N N . GLY A 1 239 ? -6.376 -12.612 0.503 1.00 95.88 239 GLY A N 1
ATOM 1903 C CA . GLY A 1 239 ? -5.288 -12.930 1.426 1.00 95.88 239 GLY A CA 1
ATOM 1904 C C . GLY A 1 239 ? -5.437 -12.273 2.803 1.00 95.88 239 GLY A C 1
ATOM 1905 O O . GLY A 1 239 ? -5.052 -12.873 3.802 1.00 95.88 239 GLY A O 1
ATOM 1906 N N . LEU A 1 240 ? -6.015 -11.075 2.875 1.00 96.12 240 LEU A N 1
ATOM 1907 C CA . LEU A 1 240 ? -6.296 -10.391 4.141 1.00 96.12 240 LEU A CA 1
ATOM 1908 C C . LEU A 1 240 ? -7.462 -11.034 4.888 1.00 96.12 240 LEU A C 1
ATOM 1910 O O . LEU A 1 240 ? -7.383 -11.245 6.092 1.00 96.12 240 LEU A O 1
ATOM 1914 N N . LEU A 1 241 ? -8.547 -11.324 4.168 1.00 94.38 241 LEU A N 1
ATOM 1915 C CA . LEU A 1 241 ? -9.788 -11.822 4.756 1.00 94.38 241 LEU A CA 1
ATOM 1916 C C . LEU A 1 241 ? -9.679 -13.299 5.153 1.00 94.38 241 LEU A C 1
ATOM 1918 O O . LEU A 1 241 ? -10.183 -13.683 6.202 1.00 94.38 241 LEU A O 1
ATOM 1922 N N . ASN A 1 242 ? -9.016 -14.119 4.335 1.00 93.31 242 ASN A N 1
ATOM 1923 C CA . ASN A 1 242 ? -8.988 -15.579 4.491 1.00 93.31 242 ASN A CA 1
ATOM 1924 C C . ASN A 1 242 ? -7.580 -16.154 4.703 1.00 93.31 242 ASN A C 1
ATOM 1926 O O . ASN A 1 242 ? -7.433 -17.362 4.886 1.00 93.31 242 ASN A O 1
ATOM 1930 N N . GLY A 1 243 ? -6.542 -15.325 4.609 1.00 93.38 243 GLY A N 1
ATOM 1931 C CA . GLY A 1 243 ? -5.147 -15.748 4.676 1.00 93.38 243 GLY A CA 1
ATOM 1932 C C . GLY A 1 243 ? -4.400 -15.186 5.889 1.00 93.38 243 GLY A C 1
ATOM 1933 O O . GLY A 1 243 ? -5.005 -14.668 6.826 1.00 93.38 243 GLY A O 1
ATOM 1934 N N . PRO A 1 244 ? -3.060 -15.291 5.886 1.00 95.88 244 PRO A N 1
ATOM 1935 C CA . PRO A 1 244 ? -2.222 -14.904 7.020 1.00 95.88 244 PRO A CA 1
ATOM 1936 C C . PRO A 1 244 ? -1.884 -13.404 7.055 1.00 95.88 244 PRO A C 1
ATOM 1938 O O . PRO A 1 244 ? -1.087 -12.985 7.889 1.00 95.88 244 PRO A O 1
ATOM 1941 N N . TYR A 1 245 ? -2.439 -12.593 6.149 1.00 97.75 245 TYR A N 1
ATOM 1942 C CA . TYR A 1 245 ? -1.999 -11.209 5.939 1.00 97.75 245 TYR A CA 1
ATOM 1943 C C . TYR A 1 245 ? -2.752 -10.181 6.799 1.00 97.75 245 TYR A C 1
ATOM 1945 O O . TYR A 1 245 ? -2.647 -8.984 6.559 1.00 97.75 245 TYR A O 1
ATOM 1953 N N . ALA A 1 246 ? -3.502 -10.615 7.812 1.00 97.69 246 ALA A N 1
ATOM 1954 C CA . ALA A 1 246 ? -4.148 -9.736 8.784 1.00 97.69 246 ALA A CA 1
ATOM 1955 C C . ALA A 1 246 ? -3.708 -10.098 10.208 1.00 97.69 246 ALA A C 1
ATOM 1957 O O . ALA A 1 246 ? -3.613 -11.273 10.560 1.00 97.69 246 ALA A O 1
ATOM 1958 N N . THR A 1 247 ? -3.412 -9.095 11.039 1.00 96.94 247 THR A N 1
ATOM 1959 C CA . THR A 1 247 ? -3.024 -9.295 12.444 1.00 96.94 247 THR A CA 1
ATOM 1960 C C . THR A 1 247 ? -3.782 -8.339 13.376 1.00 96.94 247 THR A C 1
ATOM 1962 O O . THR A 1 247 ? -3.509 -7.137 13.348 1.00 96.94 247 THR A O 1
ATOM 1965 N N . PRO A 1 248 ? -4.676 -8.846 14.249 1.00 95.38 248 PRO A N 1
ATOM 1966 C CA . PRO A 1 248 ? -5.126 -10.243 14.320 1.00 95.38 248 PRO A CA 1
ATOM 1967 C C . PRO A 1 248 ? -5.864 -10.686 13.043 1.00 95.38 248 PRO A C 1
ATOM 1969 O O . PRO A 1 248 ? -6.347 -9.854 12.280 1.00 95.38 248 PRO A O 1
ATOM 1972 N N . ALA A 1 249 ? -5.932 -11.996 12.799 1.00 93.88 249 ALA A N 1
ATOM 1973 C CA . ALA A 1 249 ? -6.678 -12.538 11.664 1.00 93.88 249 ALA A CA 1
ATOM 1974 C C . ALA A 1 249 ? -8.188 -12.284 11.823 1.00 93.88 249 ALA A C 1
ATOM 1976 O O . ALA A 1 249 ? -8.690 -12.178 12.945 1.00 93.88 249 ALA A O 1
ATOM 1977 N N . PHE A 1 250 ? -8.915 -12.214 10.704 1.00 89.69 250 PHE A N 1
ATOM 1978 C CA . PHE A 1 250 ? -10.372 -12.104 10.732 1.00 89.69 250 PHE A CA 1
ATOM 1979 C C . PHE A 1 250 ? -11.000 -13.364 11.333 1.00 89.69 250 PHE A C 1
ATOM 1981 O O . PHE A 1 250 ? -10.720 -14.482 10.898 1.00 89.69 250 PHE A O 1
ATOM 1988 N N . ASP A 1 251 ? -11.877 -13.170 12.317 1.00 84.44 251 ASP A N 1
ATOM 1989 C CA . ASP A 1 251 ? -12.685 -14.240 12.890 1.00 84.44 251 ASP A CA 1
ATOM 1990 C C . ASP A 1 251 ? -14.075 -14.252 12.247 1.00 84.44 251 ASP A C 1
ATOM 1992 O O . ASP A 1 251 ? -14.933 -13.412 12.523 1.00 84.44 251 ASP A O 1
ATOM 1996 N N . TRP A 1 252 ? -14.290 -15.233 11.375 1.00 82.75 252 TRP A N 1
ATOM 1997 C CA . TRP A 1 252 ? -15.558 -15.431 10.677 1.00 82.75 252 TRP A CA 1
ATOM 1998 C C . TRP A 1 252 ? -16.550 -16.305 11.448 1.00 82.75 252 TRP A C 1
ATOM 2000 O O . TRP A 1 252 ? -17.670 -16.500 10.977 1.00 82.75 252 TRP A O 1
ATOM 2010 N N . SER A 1 253 ? -16.185 -16.822 12.626 1.00 77.25 253 SER A N 1
ATOM 2011 C CA . SER A 1 253 ? -17.052 -17.711 13.412 1.00 77.25 253 SER A CA 1
ATOM 2012 C C . SER A 1 253 ? -18.355 -17.042 13.873 1.00 77.25 253 SER A C 1
ATOM 2014 O O . SER A 1 253 ? -19.353 -17.725 14.101 1.00 77.25 253 SER A O 1
ATOM 2016 N N . CYS A 1 254 ? -18.380 -15.707 13.936 1.00 65.69 254 CYS A N 1
ATOM 2017 C CA . CYS A 1 254 ? -19.556 -14.905 14.277 1.00 65.69 254 CYS A CA 1
ATOM 2018 C C . CYS A 1 254 ? -20.582 -14.772 13.136 1.00 65.69 254 CYS A C 1
ATOM 2020 O O . CYS A 1 254 ? -21.718 -14.361 13.385 1.00 65.69 254 CYS A O 1
ATOM 2022 N N . LEU A 1 255 ? -20.227 -15.117 11.891 1.00 61.47 255 LEU A N 1
ATOM 2023 C CA . LEU A 1 255 ? -21.189 -15.175 10.793 1.00 61.47 255 LEU A CA 1
ATOM 2024 C C . LEU A 1 255 ? -21.985 -16.478 10.914 1.00 61.47 255 LEU A C 1
ATOM 2026 O O . LEU A 1 255 ? -21.590 -17.527 10.406 1.00 61.47 255 LEU A O 1
ATOM 2030 N N . GLY A 1 256 ? -23.127 -16.414 11.602 1.00 49.97 256 GLY A N 1
ATOM 2031 C CA . GLY A 1 256 ? -24.122 -17.484 11.567 1.00 49.97 256 GLY A CA 1
ATOM 2032 C C . GLY A 1 256 ? -24.429 -17.897 10.121 1.00 49.97 256 GLY A C 1
ATOM 2033 O O . GLY A 1 256 ? -24.305 -17.097 9.195 1.00 49.97 256 GLY A O 1
ATOM 2034 N N . SER A 1 257 ? -24.843 -19.148 9.926 1.00 49.47 257 SER A N 1
ATOM 2035 C CA . SER A 1 257 ? -25.026 -19.861 8.646 1.00 49.47 257 SER A CA 1
ATOM 2036 C C . SER A 1 257 ? -25.982 -19.236 7.603 1.00 49.47 257 SER A C 1
ATOM 2038 O O . SER A 1 257 ? -26.373 -19.914 6.655 1.00 49.47 257 SER A O 1
ATOM 2040 N N . AL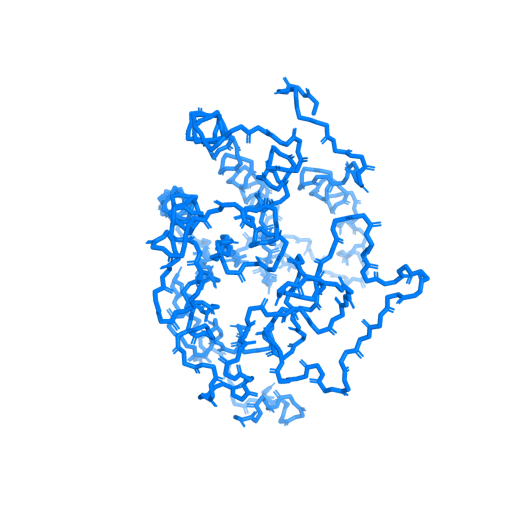A A 1 258 ? -26.366 -17.965 7.737 1.00 49.84 258 ALA A N 1
ATOM 2041 C CA . ALA A 1 258 ? -27.463 -17.333 7.015 1.00 49.84 258 ALA A CA 1
ATOM 2042 C C . ALA A 1 258 ? -27.093 -16.156 6.085 1.00 4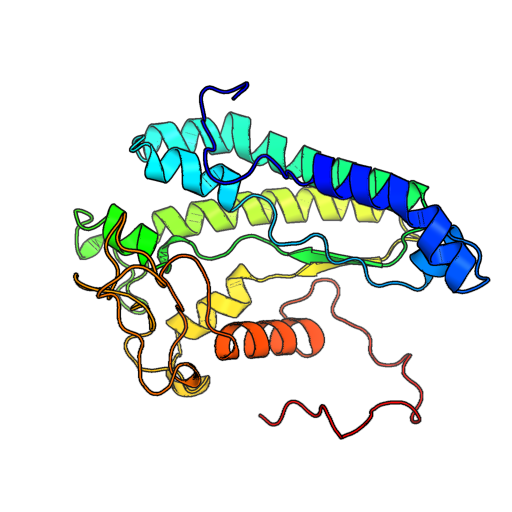9.84 258 ALA A C 1
ATOM 2044 O O . ALA A 1 258 ? -28.010 -15.610 5.481 1.00 49.84 258 ALA A O 1
ATOM 2045 N N . SER A 1 259 ? -25.827 -15.747 5.915 1.00 46.62 259 SER A N 1
ATOM 2046 C CA . SER A 1 259 ? -25.535 -14.539 5.102 1.00 46.62 259 SER A CA 1
ATOM 2047 C C . SER A 1 259 ? -24.364 -14.600 4.120 1.00 46.62 259 SER A C 1
ATOM 2049 O O . SER A 1 259 ? -24.008 -13.571 3.548 1.00 46.62 259 SER A O 1
ATOM 2051 N N . VAL A 1 260 ? -23.801 -15.774 3.816 1.00 47.38 260 VAL A N 1
ATOM 2052 C CA . VAL A 1 260 ? -22.910 -15.868 2.647 1.00 47.38 260 VAL A CA 1
ATOM 2053 C C . VAL A 1 260 ? -23.772 -15.984 1.393 1.00 47.38 260 VAL A C 1
ATOM 2055 O O . VAL A 1 260 ? -24.101 -17.083 0.940 1.00 47.38 260 VAL A O 1
ATOM 2058 N N . ASP A 1 261 ? -24.139 -14.838 0.822 1.00 42.12 261 ASP A N 1
ATOM 2059 C CA . ASP A 1 261 ? -24.595 -14.773 -0.561 1.00 42.12 261 ASP A CA 1
ATOM 2060 C C . ASP A 1 261 ? -23.490 -15.372 -1.442 1.00 42.12 261 ASP A C 1
ATOM 2062 O O . ASP A 1 261 ? -22.473 -14.743 -1.743 1.00 42.12 261 ASP A O 1
ATOM 2066 N N . LYS A 1 262 ? -23.696 -16.617 -1.891 1.00 43.28 262 LYS A N 1
ATOM 2067 C CA . LYS A 1 262 ? -22.792 -17.351 -2.798 1.00 43.28 262 LYS A CA 1
ATOM 2068 C C . LYS A 1 262 ? -22.537 -16.632 -4.131 1.00 43.28 262 LYS A C 1
ATOM 2070 O O . LYS A 1 262 ? -21.765 -17.120 -4.948 1.00 43.28 262 LYS A O 1
ATOM 2075 N N . LYS A 1 263 ? -23.168 -15.478 -4.366 1.00 42.19 263 LYS A N 1
ATOM 2076 C CA . LYS A 1 263 ? -22.950 -14.624 -5.535 1.00 42.19 263 LYS A CA 1
ATOM 2077 C C . LYS A 1 263 ? -21.573 -13.954 -5.560 1.00 42.19 263 LYS A C 1
ATOM 2079 O O . LYS A 1 263 ? -21.121 -13.605 -6.643 1.00 42.19 263 LYS A O 1
ATOM 2084 N N . TYR A 1 264 ? -20.906 -13.829 -4.410 1.00 41.62 264 TYR A N 1
ATOM 2085 C CA . TYR A 1 264 ? -19.546 -13.286 -4.301 1.00 41.62 264 TYR A CA 1
ATOM 2086 C C . TYR A 1 264 ? -18.558 -14.306 -3.731 1.00 41.62 264 TYR A C 1
ATOM 2088 O O . TYR A 1 264 ? -17.612 -13.939 -3.036 1.00 41.62 264 TYR A O 1
ATOM 2096 N N . SER A 1 265 ? -18.749 -15.604 -4.009 1.00 34.88 265 SER A N 1
ATOM 2097 C CA . SER A 1 265 ? -17.664 -16.551 -3.764 1.00 34.88 265 SER A CA 1
ATOM 2098 C C . SER A 1 265 ? -16.499 -16.166 -4.671 1.00 34.88 265 SER A C 1
ATOM 2100 O O . SER A 1 265 ? -16.601 -16.280 -5.895 1.00 34.88 265 SER A O 1
ATOM 2102 N N . PHE A 1 266 ? -15.408 -15.692 -4.078 1.00 44.53 266 PHE A N 1
ATOM 2103 C CA . PHE A 1 266 ? -14.136 -15.527 -4.764 1.00 44.53 266 PHE A CA 1
ATOM 2104 C C . PHE A 1 266 ? -13.645 -16.929 -5.140 1.00 44.53 266 PHE A C 1
ATOM 2106 O O . PHE A 1 266 ? -13.012 -17.612 -4.340 1.00 44.53 266 PHE A O 1
ATOM 2113 N N . SER A 1 267 ? -14.043 -17.408 -6.320 1.00 34.94 267 SER A N 1
ATOM 2114 C CA . SER A 1 267 ? -13.522 -18.652 -6.874 1.00 34.94 267 SER A CA 1
ATOM 2115 C C . SER A 1 267 ? -12.016 -18.498 -7.065 1.00 34.94 267 SER A C 1
ATOM 2117 O O . SER A 1 267 ? -11.568 -17.474 -7.588 1.00 34.94 267 SER A O 1
ATOM 2119 N N . SER A 1 268 ? -11.294 -19.506 -6.580 1.00 37.78 268 SER A N 1
ATOM 2120 C CA . SER A 1 268 ? -9.836 -19.649 -6.571 1.00 37.78 268 SER A CA 1
ATOM 2121 C C . SER A 1 268 ? -9.191 -19.392 -7.928 1.00 37.78 268 SER A C 1
ATOM 2123 O O . SER A 1 268 ? -9.784 -19.824 -8.941 1.00 37.78 268 SER A O 1
#

Secondary structure (DSSP, 8-state):
-TTS----S----HHHHHHHHHHHHHHHHHHHTS-HHHHHHTSEEE--S-SHHHHHHHHHTT--HHHHHHHIIIIIHHHHHHHHHHHHHHHHHTT--EEEEE----GGG-HHHHHHTTTS-GGGS-TTT---HHHHHHHHHHHHHHHHHHHHHHHH-TTSEEEEE-HHHHHHHHHHSGGGGT--S-TTS-SEE-STTTT--TT--TTSTT-EE-S-GGG-SBSSSSSB-HHHHHHHHHHHHHSS-EESPP--TTS-TT---GGG----

InterPro domains:
  IPR001087 GDSL lipase/esterase [PF00657] (14-239)
  IPR036514 SGNH hydrolase superfamily [G3DSA:3.40.50.1110] (4-243)

pLDDT: mean 89.45, std 13.45, range [34.88, 98.69]

Organism: Brassica oleracea (NCBI:txid3712)

Nearest PDB structures (foldseek):
  8a26-assembly1_A  TM=7.320E-01  e=1.406E-07  Legionella pneumophila str. Corby
  8a24-assembly1_A  TM=6.983E-01  e=5.254E-08  Legionella pneumophila str. Corby
  8a25-assembly1_A  TM=7.003E-01  e=2.110E-07  Legionella pneumophila str. Corby
  8p1g-assembly1_B  TM=6.229E-01  e=3.874E-05  Thermothelomyces thermophilus
  7ztn-assembly2_A  TM=5.758E-01  e=7.327E-05  Thermothelomyces thermophilus

Foldseek 3Di:
DVVPFDDPPDPCALVNVLVVCVVCQVVVCVVVVHDSLVVQQPDEAESPAFLLVVLVRCLVVVDDPVVSVCCCVPPRLVVRLVVSLVSVVVSVVSNHAHYEYEADAQLQLFLQNCVSVVVPDQVQADPQLRGRVSSSVSSVSSLVSNVVSLVVVCVVCVRHHHKYFQNHVQLVVCSNPVVVLQADVNQSAAQWAPDDPRRHDPPGWRPHPPIDGHPDLLRHQHHTRSDGGPNNVLSSVCCQQPHDRMVVHDDPVPPPPPDPPVVPDPDD

Mean predicted aligned error: 6.08 Å